Protein AF-0000000070171935 (afdb_homodimer)

Secondary structure (DSSP, 8-state):
------HHHHHHHHHT---SSHHHHHHHHHHHHHHHH-TTTS-HHHHHHHHHHHHHHHHS-HHHHHHHHHHT--SHHHHHHHHHHHHHHHHHHH-SSTTSSTTTS-SSSSSTTHHHHHHHHHHHHHHHH-----------/------HHHHHHHHHT---SSHHHHHHHHHHHHHHHH-TTTS-HHHHHHHHHHHHHHHHS-HHHHHHHHHHT--SHHHHHHHHHHHHHHHHHHH-SSTTSSTTTSTTSSSHHHHHHHHHHHHHHHHHHH-----------

InterPro domains:
  IPR003309 SCAN domain [PF02023] (12-92)
  IPR003309 SCAN domain [PS50804] (12-86)
  IPR003309 SCAN domain [SM00431] (7-112)
  IPR038269 SCAN domain superfamily [G3DSA:1.10.4020.10] (2-94)
  IPR050916 SCAN domain and C2H2-type zinc finger [PTHR45935] (11-106)

Sequence (280 aa):
MEAALSPEIHRRRFRCQEAEGPRELCSRLHRLCRQRLRPERSSKGEMLDLVVLEQLLALLPAEMASWVRECGAESCSQAVALAEGFLLSQAQREEPGKGQELFTEEISAELRGRRDRSSSIQELFFRKTQVWPPCQMMFLMEAALSPEIHRRRFRCQEAEGPRELCSRLHRLCRQRLRPERSSKGEMLDLVVLEQLLALLPAEMASWVRECGAESCSQAVALAEGFLLSQAQREEPGKGQELFTEEISAELRGRRDRSSSIQELFFRKTQVWPPCQMMFL

Foldseek 3Di:
DPPLPQPVRLLCCLVPPDDPDDVVNVVVNVVSLCSQQVPVPDDPVLSVFSVVQSVVLLQFQVVLSVQLSVVPDSGPVSSVVSSLVVLVVVVVVVPPPPPPPVVPDDPPPCVVVCVVVSCVSSVVVRVVRSPRPPVPPVDD/DPPLPQPVRLLCCLVPPDDPDDVVNVVVNVVSLCSQQVPVPDDPVLSVFSVVQSVVLLQFQPVLSVQLSVVPDRGPVSSVVSSLVVLVVVVVVVPPPPPPPVPPDPPDVCVVVCVVVSCVSSVVVRVVRSPRPPVPPVDD

pLDDT: mean 74.73, std 22.97, range [21.44, 98.25]

Structure (mmCIF, N/CA/C/O backbone):
data_AF-0000000070171935-model_v1
#
loop_
_entity.id
_entity.type
_entity.pdbx_description
1 polymer 'Zinc finger protein'
#
loop_
_atom_site.group_PDB
_atom_site.id
_atom_site.type_symbol
_atom_site.label_atom_id
_atom_site.label_alt_id
_atom_site.label_comp_id
_atom_site.label_asym_id
_atom_site.label_entity_id
_atom_site.label_seq_id
_atom_site.pdbx_PDB_ins_code
_atom_site.Cartn_x
_atom_site.Cartn_y
_atom_site.Cartn_z
_atom_site.occupancy
_atom_site.B_iso_or_equiv
_atom_site.auth_seq_id
_atom_site.auth_comp_id
_atom_site.auth_asym_id
_atom_site.auth_atom_id
_atom_site.pdbx_PDB_model_num
ATOM 1 N N . MET A 1 1 ? 4.719 -11.188 21.391 1 32.91 1 MET A N 1
ATOM 2 C CA . MET A 1 1 ? 5.02 -11.453 19.984 1 32.91 1 MET A CA 1
ATOM 3 C C . MET A 1 1 ? 3.916 -10.93 19.078 1 32.91 1 MET A C 1
ATOM 5 O O . MET A 1 1 ? 2.797 -11.445 19.078 1 32.91 1 MET A O 1
ATOM 9 N N . GLU A 1 2 ? 3.682 -9.695 19.016 1 44.19 2 GLU A N 1
ATOM 10 C CA . GLU A 1 2 ? 2.537 -9.125 18.312 1 44.19 2 GLU A CA 1
ATOM 11 C C . GLU A 1 2 ? 2.373 -9.742 16.938 1 44.19 2 GLU A C 1
ATOM 13 O O . GLU A 1 2 ? 3.34 -9.836 16.172 1 44.19 2 GLU A O 1
ATOM 18 N N . ALA A 1 3 ? 1.716 -10.82 16.891 1 51.94 3 ALA A N 1
ATOM 19 C CA . ALA A 1 3 ? 1.417 -11.633 15.719 1 51.94 3 ALA A CA 1
ATOM 20 C C . ALA A 1 3 ? 1.452 -10.781 14.445 1 51.94 3 ALA A C 1
ATOM 22 O O . ALA A 1 3 ? 0.834 -9.719 14.391 1 51.94 3 ALA A O 1
ATOM 23 N N . ALA A 1 4 ? 2.611 -10.773 13.812 1 63.16 4 ALA A N 1
ATOM 24 C CA . ALA A 1 4 ? 2.883 -10.047 12.57 1 63.16 4 ALA A CA 1
ATOM 25 C C . ALA A 1 4 ? 1.657 -10.039 11.664 1 63.16 4 ALA A C 1
ATOM 27 O O . ALA A 1 4 ? 0.999 -11.07 11.492 1 63.16 4 ALA A O 1
ATOM 28 N N . LEU A 1 5 ? 0.967 -8.977 11.57 1 72.62 5 LEU A N 1
ATOM 29 C CA . LEU A 1 5 ? -0.161 -8.867 10.656 1 72.62 5 LEU A CA 1
ATOM 30 C C . LEU A 1 5 ? 0.117 -9.617 9.359 1 72.62 5 LEU A C 1
ATOM 32 O O . LEU A 1 5 ? 1.237 -9.586 8.844 1 72.62 5 LEU A O 1
ATOM 36 N N . SER A 1 6 ? -0.848 -10.484 9.062 1 82.19 6 SER A N 1
ATOM 37 C CA . SER A 1 6 ? -0.725 -11.094 7.742 1 82.19 6 SER A CA 1
ATOM 38 C C . SER A 1 6 ? -0.481 -10.047 6.664 1 82.19 6 SER A C 1
ATOM 40 O O . SER A 1 6 ? -0.895 -8.891 6.805 1 82.19 6 SER A O 1
ATOM 42 N N . PRO A 1 7 ? 0.253 -10.422 5.711 1 83.81 7 PRO A N 1
ATOM 43 C CA . PRO A 1 7 ? 0.533 -9.492 4.617 1 83.81 7 PRO A CA 1
ATOM 44 C C . PRO A 1 7 ? -0.732 -8.852 4.047 1 83.81 7 PRO A C 1
ATOM 46 O O . PRO A 1 7 ? -0.726 -7.672 3.686 1 83.81 7 PRO A O 1
ATOM 49 N N . GLU A 1 8 ? -1.8 -9.633 4.016 1 82.69 8 GLU A N 1
ATOM 50 C CA . GLU A 1 8 ? -3.053 -9.117 3.475 1 82.69 8 GLU A CA 1
ATOM 51 C C . GLU A 1 8 ? -3.65 -8.047 4.383 1 82.69 8 GLU A C 1
ATOM 53 O O . GLU A 1 8 ? -4.207 -7.055 3.906 1 82.69 8 GLU A O 1
ATOM 58 N N . ILE A 1 9 ? -3.607 -8.297 5.617 1 82.69 9 ILE A N 1
ATOM 59 C CA . ILE A 1 9 ? -4.129 -7.316 6.562 1 82.69 9 ILE A CA 1
ATOM 60 C C . ILE A 1 9 ? -3.293 -6.039 6.492 1 82.69 9 ILE A C 1
ATOM 62 O O . ILE A 1 9 ? -3.836 -4.934 6.508 1 82.69 9 ILE A O 1
ATOM 66 N N . HIS A 1 10 ? -1.997 -6.246 6.398 1 87.12 10 HIS A N 1
ATOM 67 C CA . HIS A 1 10 ? -1.104 -5.102 6.238 1 87.12 10 HIS A CA 1
ATOM 68 C C . HIS A 1 10 ? -1.47 -4.289 5 1 87.12 10 HIS A C 1
ATOM 70 O O . HIS A 1 10 ? -1.575 -3.061 5.07 1 87.12 10 HIS A O 1
ATOM 76 N N . ARG A 1 11 ? -1.673 -4.961 3.902 1 86.12 11 ARG A N 1
ATOM 77 C CA . A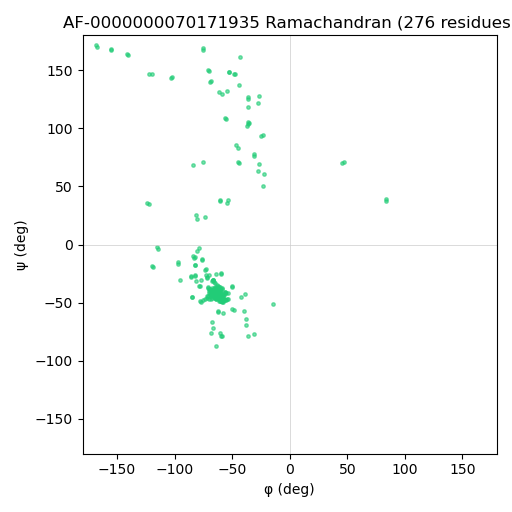RG A 1 11 ? -2.01 -4.316 2.637 1 86.12 11 ARG A CA 1
ATOM 78 C C . ARG A 1 11 ? -3.301 -3.516 2.756 1 86.12 11 ARG A C 1
ATOM 80 O O . ARG A 1 11 ? -3.367 -2.367 2.314 1 86.12 11 ARG A O 1
ATOM 87 N N . ARG A 1 12 ? -4.258 -4.121 3.365 1 82.81 12 ARG A N 1
ATOM 88 C CA . ARG A 1 12 ? -5.551 -3.453 3.512 1 82.81 12 ARG A CA 1
ATOM 89 C C . ARG A 1 12 ? -5.418 -2.188 4.355 1 82.81 12 ARG A C 1
ATOM 91 O O . ARG A 1 12 ? -5.988 -1.148 4.016 1 82.81 12 ARG A O 1
ATOM 98 N N . ARG A 1 13 ? -4.719 -2.332 5.371 1 85.44 13 ARG A N 1
ATOM 99 C CA . ARG A 1 13 ? -4.516 -1.182 6.25 1 85.44 13 ARG A CA 1
ATOM 100 C C . ARG A 1 13 ? -3.746 -0.076 5.535 1 85.44 13 ARG A C 1
ATOM 102 O O . ARG A 1 13 ? -4.031 1.108 5.723 1 85.44 13 ARG A O 1
ATOM 109 N N . PHE A 1 14 ? -2.805 -0.405 4.73 1 90.75 14 PHE A N 1
ATOM 110 C CA . PHE A 1 14 ? -1.99 0.562 4.008 1 90.75 14 PHE A CA 1
ATOM 111 C C . PHE A 1 14 ? -2.805 1.246 2.916 1 90.75 14 PHE A C 1
ATOM 113 O O . PHE A 1 14 ? -2.664 2.451 2.691 1 90.75 14 PHE A O 1
ATOM 120 N N . ARG A 1 15 ? -3.637 0.474 2.342 1 87.88 15 ARG A N 1
ATOM 121 C CA . ARG A 1 15 ? -4.391 0.984 1.2 1 87.88 15 ARG A CA 1
ATOM 122 C C . ARG A 1 15 ? -5.605 1.782 1.66 1 87.88 15 ARG A C 1
ATOM 124 O O . ARG A 1 15 ? -6.027 2.725 0.986 1 87.88 15 ARG A O 1
ATOM 131 N N . CYS A 1 16 ? -6.102 1.466 2.854 1 85.06 16 CYS A N 1
ATOM 132 C CA . CYS A 1 16 ? -7.344 2.084 3.301 1 85.06 16 CYS A CA 1
ATOM 133 C C . CYS A 1 16 ? -7.148 2.789 4.641 1 85.06 16 CYS A C 1
ATOM 135 O O . CYS A 1 16 ? -8.039 2.764 5.492 1 85.06 16 CYS A O 1
ATOM 137 N N . GLN A 1 17 ? -6.105 3.328 4.832 1 82.31 17 GLN A N 1
ATOM 138 C CA . GLN A 1 17 ? -5.773 3.986 6.094 1 82.31 17 GLN A CA 1
ATOM 139 C C . GLN A 1 17 ? -6.605 5.25 6.289 1 82.31 17 GLN A C 1
ATOM 141 O O . GLN A 1 17 ? -6.875 5.977 5.332 1 82.31 17 GLN A O 1
ATOM 146 N N . GLU A 1 18 ? -7 5.406 7.453 1 81.06 18 GLU A N 1
ATOM 147 C CA . GLU A 1 18 ? -7.738 6.609 7.82 1 81.06 18 GLU A CA 1
ATOM 148 C C . GLU A 1 18 ? -7.012 7.398 8.906 1 81.06 18 GLU A C 1
ATOM 150 O O . GLU A 1 18 ? -6.293 6.82 9.719 1 81.06 18 GLU A O 1
ATOM 155 N N . ALA A 1 19 ? -7.164 8.734 8.836 1 84.44 19 ALA A N 1
ATOM 156 C CA . ALA A 1 19 ? -6.535 9.594 9.836 1 84.44 19 ALA A CA 1
ATOM 157 C C . ALA A 1 19 ? -7.27 10.922 9.961 1 84.44 19 ALA A C 1
ATOM 159 O O . ALA A 1 19 ? -8.117 11.25 9.125 1 84.44 19 ALA A O 1
ATOM 160 N N . GLU A 1 20 ? -6.945 11.648 10.977 1 81.56 20 GLU A N 1
ATOM 161 C CA . GLU A 1 20 ? -7.59 12.93 11.258 1 81.56 20 GLU A CA 1
ATOM 162 C C . GLU A 1 20 ? -6.961 14.055 10.445 1 81.56 20 GLU A C 1
ATOM 164 O O . GLU A 1 20 ? -7.539 15.133 10.32 1 81.56 20 GLU A O 1
ATOM 169 N N . GLY A 1 21 ? -5.809 13.82 9.797 1 87 21 GLY A N 1
ATOM 170 C CA . GLY A 1 21 ? -5.105 14.812 9 1 87 21 GLY A CA 1
ATOM 171 C C . GLY A 1 21 ? -4.004 14.219 8.141 1 87 21 GLY A C 1
ATOM 172 O O . GLY A 1 21 ? -3.635 13.055 8.32 1 87 21 GLY A O 1
ATOM 173 N N . PRO A 1 22 ? -3.523 15.062 7.297 1 92.12 22 PRO A N 1
ATOM 174 C CA . PRO A 1 22 ? -2.504 14.57 6.367 1 92.12 22 PRO A CA 1
ATOM 175 C C . PRO A 1 22 ? -1.223 14.133 7.07 1 92.12 22 PRO A C 1
ATOM 177 O O . PRO A 1 22 ? -0.599 13.148 6.664 1 92.12 22 PRO A O 1
ATOM 180 N N . ARG A 1 23 ? -0.794 14.836 8.094 1 94.44 23 ARG A N 1
ATOM 181 C CA . ARG A 1 23 ? 0.44 14.508 8.797 1 94.44 23 ARG A CA 1
ATOM 182 C C . ARG A 1 23 ? 0.317 13.172 9.531 1 94.44 23 ARG A C 1
ATOM 184 O O . ARG A 1 23 ? 1.228 12.344 9.477 1 94.44 23 ARG A O 1
ATOM 191 N N . GLU A 1 24 ? -0.814 13.008 10.188 1 93 24 GLU A N 1
ATOM 192 C CA . GLU A 1 24 ? -1.054 11.734 10.867 1 93 24 GLU A CA 1
ATOM 193 C C . GLU A 1 24 ? -1.169 10.594 9.859 1 93 24 GLU A C 1
ATOM 195 O O . GLU A 1 24 ? -0.637 9.5 10.094 1 93 24 GLU A O 1
ATOM 200 N N . LEU A 1 25 ? -1.925 10.844 8.82 1 92.5 25 LEU A N 1
ATOM 201 C CA . LEU A 1 25 ? -2.061 9.852 7.762 1 92.5 25 LEU A CA 1
ATOM 202 C C . LEU A 1 25 ? -0.692 9.43 7.234 1 92.5 25 LEU A C 1
ATOM 204 O O . LEU A 1 25 ? -0.397 8.234 7.148 1 92.5 25 LEU A O 1
ATOM 208 N N . CYS A 1 26 ? 0.143 10.367 6.961 1 96.31 26 CYS A N 1
ATOM 209 C CA . CYS A 1 26 ? 1.477 10.109 6.434 1 96.31 26 CYS A CA 1
ATOM 210 C C . CYS A 1 26 ? 2.305 9.289 7.418 1 96.31 26 CYS A C 1
ATOM 212 O O . CYS A 1 26 ? 3.002 8.352 7.02 1 96.31 26 CYS A O 1
ATOM 214 N N . SER A 1 27 ? 2.301 9.633 8.641 1 96.75 27 SER A N 1
ATOM 215 C CA . SER A 1 27 ? 3.055 8.938 9.672 1 96.75 27 SER A CA 1
ATOM 216 C C . SER A 1 27 ? 2.625 7.473 9.773 1 96.75 27 SER A C 1
ATOM 218 O O . SER A 1 27 ? 3.467 6.582 9.906 1 96.75 27 SER A O 1
ATOM 220 N N . ARG A 1 28 ? 1.291 7.254 9.742 1 94.56 28 ARG A N 1
ATOM 221 C CA . ARG A 1 28 ? 0.77 5.895 9.812 1 94.56 28 ARG A CA 1
ATOM 222 C C . ARG A 1 28 ? 1.186 5.082 8.594 1 94.56 28 ARG A C 1
ATOM 224 O O . ARG A 1 28 ? 1.561 3.914 8.711 1 94.56 28 ARG A O 1
ATOM 231 N N . LEU A 1 29 ? 1.107 5.703 7.453 1 95.75 29 LEU A N 1
ATOM 232 C CA . LEU A 1 29 ? 1.515 5.031 6.223 1 95.75 29 LEU A CA 1
ATOM 233 C C . LEU A 1 29 ? 3 4.688 6.258 1 95.75 29 LEU A C 1
ATOM 235 O O . LEU A 1 29 ? 3.404 3.611 5.809 1 95.75 29 LEU A O 1
ATOM 239 N N . HIS A 1 30 ? 3.771 5.633 6.785 1 97.38 30 HIS A N 1
ATOM 240 C CA . HIS A 1 30 ? 5.207 5.406 6.895 1 97.38 30 HIS A CA 1
ATOM 241 C C . HIS A 1 30 ? 5.508 4.203 7.785 1 97.38 30 HIS A C 1
ATOM 243 O O . HIS A 1 30 ? 6.332 3.357 7.434 1 97.38 30 HIS A O 1
ATOM 249 N N . ARG A 1 31 ? 4.848 4.172 8.859 1 96.38 31 ARG A N 1
ATOM 250 C CA . ARG A 1 31 ? 5.043 3.062 9.789 1 96.38 31 ARG A CA 1
ATOM 251 C C . ARG A 1 31 ? 4.668 1.734 9.133 1 96.38 31 ARG A C 1
ATOM 253 O O . ARG A 1 31 ? 5.422 0.762 9.219 1 96.38 31 ARG A O 1
ATOM 260 N N . LEU A 1 32 ? 3.525 1.67 8.516 1 94.12 32 LEU A N 1
ATOM 261 C CA . LEU A 1 32 ? 3.064 0.454 7.855 1 94.12 32 LEU A CA 1
ATOM 262 C C . LEU A 1 32 ? 4.012 0.055 6.73 1 94.12 32 LEU A C 1
ATOM 264 O O . LEU A 1 32 ? 4.355 -1.12 6.59 1 94.12 32 LEU A O 1
ATOM 268 N N . CYS A 1 33 ? 4.387 1.069 5.895 1 96.38 33 CYS A N 1
ATOM 269 C CA . CYS A 1 33 ? 5.281 0.8 4.777 1 96.38 33 CYS A CA 1
ATOM 270 C C . CYS A 1 33 ? 6.617 0.253 5.266 1 96.38 33 CYS A C 1
ATOM 272 O O . CYS A 1 33 ? 7.172 -0.667 4.664 1 96.38 33 CYS A O 1
ATOM 274 N N . ARG A 1 34 ? 7.172 0.802 6.293 1 96.81 34 ARG A N 1
ATOM 275 C CA . ARG A 1 34 ? 8.438 0.342 6.863 1 96.81 34 ARG A CA 1
ATOM 276 C C . ARG A 1 34 ? 8.32 -1.099 7.352 1 96.81 34 ARG A C 1
ATOM 278 O O . ARG A 1 34 ? 9.25 -1.89 7.188 1 96.81 34 ARG A O 1
ATOM 285 N N . GLN A 1 35 ? 7.18 -1.45 7.949 1 94.38 35 GLN A N 1
ATOM 286 C CA . GLN A 1 35 ? 6.965 -2.799 8.461 1 94.38 35 GLN A CA 1
ATOM 287 C C . GLN A 1 35 ? 6.895 -3.814 7.324 1 94.38 35 GLN A C 1
ATOM 289 O O . GLN A 1 35 ? 7.285 -4.969 7.492 1 94.38 35 GLN A O 1
ATOM 294 N N . ARG A 1 36 ? 6.422 -3.34 6.234 1 93.62 36 ARG A N 1
ATOM 295 C CA . ARG A 1 36 ? 6.242 -4.25 5.109 1 93.62 36 ARG A CA 1
ATOM 296 C C . ARG A 1 36 ? 7.527 -4.391 4.305 1 93.62 36 ARG A C 1
ATOM 298 O O . ARG A 1 36 ? 7.938 -5.504 3.965 1 93.62 36 ARG A O 1
ATOM 305 N N . LEU A 1 37 ? 8.203 -3.279 4.004 1 95.56 37 LEU A N 1
ATOM 306 C CA . LEU A 1 37 ? 9.383 -3.273 3.145 1 95.56 37 LEU A CA 1
ATOM 307 C C . LEU A 1 37 ? 10.641 -3.578 3.949 1 95.56 37 LEU A C 1
ATOM 309 O O . LEU A 1 37 ? 11.641 -4.031 3.395 1 95.56 37 LEU A O 1
ATOM 313 N N . ARG A 1 38 ? 10.648 -3.256 5.176 1 95.88 38 ARG A N 1
ATOM 314 C CA . ARG A 1 38 ? 11.758 -3.529 6.086 1 95.88 38 ARG A CA 1
ATOM 315 C C . ARG A 1 38 ? 13.094 -3.137 5.457 1 95.88 38 ARG A C 1
ATOM 317 O O . ARG A 1 38 ? 13.969 -3.982 5.273 1 95.88 38 ARG A O 1
ATOM 324 N N . PRO A 1 39 ? 13.32 -1.878 5.324 1 96.94 39 PRO A N 1
ATOM 325 C CA . PRO A 1 39 ? 14.547 -1.414 4.676 1 96.94 39 PRO A CA 1
ATOM 326 C C . PRO A 1 39 ? 15.812 -1.878 5.398 1 96.94 39 PRO A C 1
ATOM 328 O O . PRO A 1 39 ? 16.875 -2.014 4.773 1 96.94 39 PRO A O 1
ATOM 331 N N . GLU A 1 40 ? 15.789 -2.158 6.602 1 96.62 40 GLU A N 1
ATOM 332 C CA . GLU A 1 40 ? 16.953 -2.58 7.383 1 96.62 40 GLU A CA 1
ATOM 333 C C . GLU A 1 40 ? 17.359 -4.012 7.047 1 96.62 40 GLU A C 1
ATOM 335 O O . GLU A 1 40 ? 18.5 -4.406 7.254 1 96.62 40 GLU A O 1
ATOM 340 N N . ARG A 1 41 ? 16.453 -4.809 6.508 1 96.81 41 ARG A N 1
ATOM 341 C CA . ARG A 1 41 ? 16.719 -6.227 6.262 1 96.81 41 ARG A CA 1
ATOM 342 C C . ARG A 1 41 ? 16.625 -6.551 4.773 1 96.81 41 ARG A C 1
ATOM 344 O O . ARG A 1 41 ? 17.156 -7.566 4.324 1 96.81 41 ARG A O 1
ATOM 351 N N . SER A 1 42 ? 15.977 -5.715 4.02 1 97 42 SER A N 1
ATOM 352 C CA . SER A 1 42 ? 15.719 -5.98 2.609 1 97 42 SER A CA 1
ATOM 353 C C . SER A 1 42 ? 16.672 -5.188 1.717 1 97 42 SER A C 1
ATOM 355 O O . SER A 1 42 ? 17.047 -4.062 2.049 1 97 42 SER A O 1
ATOM 357 N N . SER A 1 43 ? 17.094 -5.766 0.61 1 97.44 43 SER A N 1
ATOM 358 C CA . SER A 1 43 ? 17.797 -5.02 -0.421 1 97.44 43 SER A CA 1
ATOM 359 C C . SER A 1 43 ? 16.859 -4.141 -1.227 1 97.44 43 SER A C 1
ATOM 361 O O . SER A 1 43 ? 15.633 -4.266 -1.108 1 97.44 43 SER A O 1
ATOM 363 N N . LYS A 1 44 ? 17.391 -3.285 -1.968 1 98.19 44 LYS A N 1
ATOM 364 C CA . LYS A 1 44 ? 16.578 -2.434 -2.832 1 98.19 44 LYS A CA 1
ATOM 365 C C . LYS A 1 44 ? 15.75 -3.268 -3.807 1 98.19 44 LYS A C 1
ATOM 367 O O . LYS A 1 44 ? 14.594 -2.936 -4.098 1 98.19 44 LYS A O 1
ATOM 372 N N . GLY A 1 45 ? 16.406 -4.371 -4.289 1 97.88 45 GLY A N 1
ATOM 373 C CA . GLY A 1 45 ? 15.703 -5.277 -5.18 1 97.88 45 GLY A CA 1
A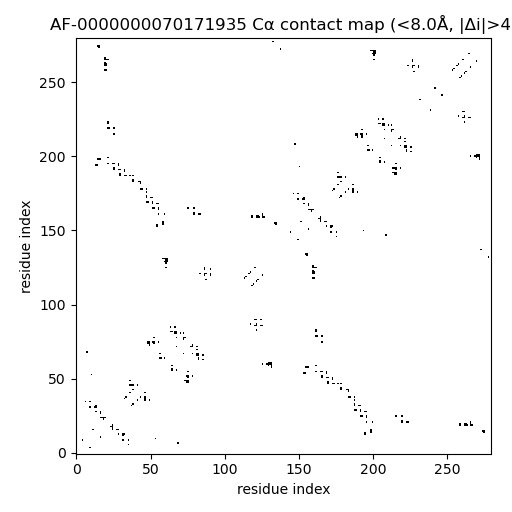TOM 374 C C . GLY A 1 45 ? 14.531 -5.98 -4.516 1 97.88 45 GLY A C 1
ATOM 375 O O . GLY A 1 45 ? 13.484 -6.184 -5.141 1 97.88 45 GLY A O 1
ATOM 376 N N . GLU A 1 46 ? 14.742 -6.32 -3.326 1 97.44 46 GLU A N 1
ATOM 377 C CA . GLU A 1 46 ? 13.695 -6.996 -2.566 1 97.44 46 GLU A CA 1
ATOM 378 C C . GLU A 1 46 ? 12.539 -6.055 -2.27 1 97.44 46 GLU A C 1
ATOM 380 O O . GLU A 1 46 ? 11.375 -6.469 -2.277 1 97.44 46 GLU A O 1
ATOM 385 N N . MET A 1 47 ? 12.82 -4.832 -1.985 1 98.06 47 MET A N 1
ATOM 386 C CA . MET A 1 47 ? 11.773 -3.838 -1.768 1 98.06 47 MET A CA 1
ATOM 387 C C . MET A 1 47 ? 10.938 -3.639 -3.027 1 98.06 47 MET A C 1
ATOM 389 O O . MET A 1 47 ? 9.711 -3.598 -2.965 1 98.06 47 MET A O 1
ATOM 393 N N . LEU A 1 48 ? 11.695 -3.525 -4.141 1 98.19 48 LEU A N 1
ATOM 394 C CA . LEU A 1 48 ? 11.031 -3.377 -5.426 1 98.19 48 LEU A CA 1
ATOM 395 C C . LEU A 1 48 ? 10.125 -4.574 -5.711 1 98.19 48 LEU A C 1
ATOM 397 O O . LEU A 1 48 ? 8.977 -4.406 -6.129 1 98.19 48 LEU A O 1
ATOM 401 N N . ASP A 1 49 ? 10.602 -5.727 -5.426 1 98.25 49 ASP A N 1
ATOM 402 C CA . ASP A 1 49 ? 9.844 -6.957 -5.656 1 98.25 49 ASP A CA 1
ATOM 403 C C . ASP A 1 49 ? 8.562 -6.98 -4.824 1 98.25 49 ASP A C 1
ATOM 405 O O . ASP A 1 49 ? 7.516 -7.418 -5.301 1 98.25 49 ASP A O 1
ATOM 409 N N . LEU A 1 50 ? 8.656 -6.5 -3.586 1 96.44 50 LEU A N 1
ATOM 410 C CA . LEU A 1 50 ? 7.504 -6.496 -2.691 1 96.44 50 LEU A CA 1
ATOM 411 C C . LEU A 1 50 ? 6.43 -5.535 -3.193 1 96.44 50 LEU A C 1
ATOM 413 O O . LEU A 1 50 ? 5.238 -5.84 -3.125 1 96.44 50 LEU A O 1
ATOM 417 N N . VAL A 1 51 ? 6.812 -4.371 -3.707 1 96.88 51 VAL A N 1
ATOM 418 C CA . VAL A 1 51 ? 5.867 -3.402 -4.25 1 96.88 51 VAL A CA 1
ATOM 419 C C . VAL A 1 51 ? 5.172 -3.986 -5.477 1 96.88 51 VAL A C 1
ATOM 421 O O . VAL A 1 51 ? 3.951 -3.873 -5.617 1 96.88 51 VAL A O 1
ATOM 424 N N . VAL A 1 52 ? 5.906 -4.609 -6.332 1 97 52 VAL A N 1
ATOM 425 C CA . VAL A 1 52 ? 5.371 -5.215 -7.547 1 97 52 VAL A CA 1
ATOM 426 C C . VAL A 1 52 ? 4.434 -6.363 -7.184 1 97 52 VAL A C 1
ATOM 428 O O . VAL A 1 52 ? 3.361 -6.508 -7.777 1 97 52 VAL A O 1
ATOM 431 N N . LEU A 1 53 ? 4.863 -7.141 -6.195 1 96.31 53 LEU A N 1
ATOM 432 C CA . LEU A 1 53 ? 4.055 -8.273 -5.754 1 96.31 53 LEU A CA 1
ATOM 433 C C . LEU A 1 53 ? 2.682 -7.812 -5.281 1 96.31 53 LEU A C 1
ATOM 435 O O . LEU A 1 53 ? 1.661 -8.383 -5.668 1 96.31 53 LEU A O 1
ATOM 439 N N . GLU A 1 54 ? 2.623 -6.805 -4.438 1 92.81 54 GLU A N 1
ATOM 440 C CA . GLU A 1 54 ? 1.359 -6.285 -3.926 1 92.81 54 GLU A CA 1
ATOM 441 C C . GLU A 1 54 ? 0.47 -5.781 -5.059 1 92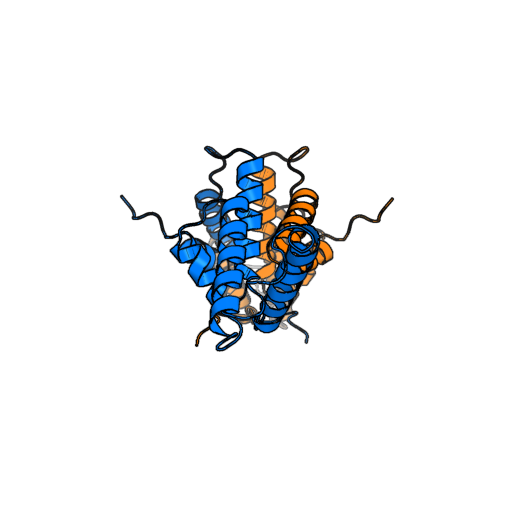.81 54 GLU A C 1
ATOM 443 O O . GLU A 1 54 ? -0.74 -6.016 -5.055 1 92.81 54 GLU A O 1
ATOM 448 N N . GLN A 1 55 ? 1.097 -5.098 -5.992 1 91.06 55 GLN A N 1
ATOM 449 C CA . GLN A 1 55 ? 0.323 -4.559 -7.105 1 91.06 55 GLN A CA 1
ATOM 450 C C . GLN A 1 55 ? -0.161 -5.676 -8.023 1 91.06 55 GLN A C 1
ATOM 452 O O . GLN A 1 55 ? -1.27 -5.609 -8.562 1 91.06 55 GLN A O 1
ATOM 457 N N . LEU A 1 56 ? 0.628 -6.664 -8.258 1 93.81 56 LEU A N 1
ATOM 458 C CA . LEU A 1 56 ? 0.251 -7.824 -9.062 1 93.81 56 LEU A CA 1
ATOM 459 C C . LEU A 1 56 ? -0.968 -8.523 -8.469 1 93.81 56 LEU A C 1
ATOM 461 O O . LEU A 1 56 ? -1.933 -8.805 -9.18 1 93.81 56 LEU A O 1
ATOM 465 N N . LEU A 1 57 ? -0.912 -8.719 -7.207 1 90.44 57 LEU A N 1
ATOM 466 C CA . LEU A 1 57 ? -1.994 -9.406 -6.512 1 90.44 57 LEU A CA 1
ATOM 467 C C . LEU A 1 57 ? -3.279 -8.594 -6.562 1 90.44 57 LEU A C 1
ATOM 469 O O . LEU A 1 57 ? -4.375 -9.156 -6.621 1 90.44 57 LEU A O 1
ATOM 473 N N . ALA A 1 58 ? -3.102 -7.309 -6.547 1 86 58 ALA A N 1
ATOM 474 C CA . ALA A 1 58 ? -4.258 -6.418 -6.605 1 86 58 ALA A CA 1
ATOM 475 C C . ALA A 1 58 ? -4.91 -6.453 -7.988 1 86 58 ALA A C 1
ATOM 477 O O . ALA A 1 58 ? -6.105 -6.191 -8.125 1 86 58 ALA A O 1
ATOM 478 N N . LEU A 1 59 ? -4.203 -6.758 -9.016 1 86.5 59 LEU A N 1
ATOM 479 C CA . LEU A 1 59 ? -4.695 -6.699 -10.383 1 86.5 59 LEU A CA 1
ATOM 480 C C . LEU A 1 59 ? -5.16 -8.07 -10.852 1 86.5 59 LEU A C 1
ATOM 482 O O . LEU A 1 59 ? -5.875 -8.18 -11.852 1 86.5 59 LEU A O 1
ATOM 486 N N . LEU A 1 60 ? -4.793 -9.062 -10.164 1 88.31 60 LEU A N 1
ATOM 487 C CA . LEU A 1 60 ? -5.23 -10.414 -10.5 1 88.31 60 LEU A CA 1
ATOM 488 C C . LEU A 1 60 ? -6.711 -10.594 -10.188 1 88.31 60 LEU A C 1
ATOM 490 O O . LEU A 1 60 ? -7.238 -9.977 -9.266 1 88.31 60 LEU A O 1
ATOM 494 N N . PRO A 1 61 ? -7.344 -11.477 -10.984 1 83.75 61 PRO A N 1
ATOM 495 C CA . PRO A 1 61 ? -8.711 -11.844 -10.617 1 83.75 61 PRO A CA 1
ATOM 496 C C . PRO A 1 61 ? -8.82 -12.32 -9.172 1 83.75 61 PRO A C 1
ATOM 498 O O . PRO A 1 61 ? -7.934 -13.016 -8.672 1 83.75 61 PRO A O 1
ATOM 501 N N . ALA A 1 62 ? -9.852 -12.117 -8.539 1 82.06 62 ALA A N 1
ATOM 502 C CA . ALA A 1 62 ? -10.031 -12.266 -7.098 1 82.06 62 ALA A CA 1
ATOM 503 C C . ALA A 1 62 ? -9.734 -13.695 -6.656 1 82.06 62 ALA A C 1
ATOM 505 O O . ALA A 1 62 ? -9.031 -13.914 -5.672 1 82.06 62 ALA A O 1
ATOM 506 N N . GLU A 1 63 ? -10.336 -14.586 -7.387 1 84.06 63 GLU A N 1
ATOM 507 C CA . GLU A 1 63 ? -10.156 -15.984 -7.004 1 84.06 63 GLU A CA 1
ATOM 508 C C . GLU A 1 63 ? -8.688 -16.406 -7.125 1 84.06 63 GLU A C 1
ATOM 510 O O . GLU A 1 63 ? -8.18 -17.141 -6.285 1 84.06 63 GLU A O 1
ATOM 515 N N . MET A 1 64 ? -8.07 -15.977 -8.188 1 90.06 64 MET A N 1
ATOM 516 C CA . MET A 1 64 ? -6.66 -16.281 -8.414 1 90.06 64 MET A CA 1
ATOM 517 C C . MET A 1 64 ? -5.785 -15.625 -7.352 1 90.06 64 MET A C 1
ATOM 519 O O . MET A 1 64 ? -4.887 -16.266 -6.805 1 90.06 64 MET A O 1
ATOM 523 N N . ALA A 1 65 ? -6.062 -14.406 -7.039 1 89.31 65 ALA A N 1
ATOM 524 C CA . ALA A 1 65 ? -5.309 -13.664 -6.031 1 89.31 65 ALA A CA 1
ATOM 525 C C . ALA A 1 65 ? -5.441 -14.32 -4.656 1 89.31 65 ALA A C 1
ATOM 527 O O . ALA A 1 65 ? -4.461 -14.422 -3.916 1 89.31 65 ALA A O 1
ATOM 528 N N . SER A 1 66 ? -6.668 -14.656 -4.371 1 88.69 66 SER A N 1
ATOM 529 C CA . SER A 1 66 ? -6.906 -15.336 -3.104 1 88.69 66 SER A CA 1
ATOM 530 C C . SER A 1 66 ? -6.09 -16.625 -3.008 1 88.69 66 SER A C 1
ATOM 532 O O . SER A 1 66 ? -5.508 -16.922 -1.963 1 88.69 66 SER A O 1
ATOM 534 N N . TRP A 1 67 ? -6.039 -17.391 -4.051 1 92.38 67 TRP A N 1
ATOM 535 C CA . TRP A 1 67 ? -5.262 -18.625 -4.113 1 92.38 67 TRP A CA 1
ATOM 536 C C . TRP A 1 67 ? -3.779 -18.344 -3.9 1 92.38 67 TRP A C 1
ATOM 538 O O . TRP A 1 67 ? -3.117 -19.031 -3.117 1 92.38 67 TRP A O 1
ATOM 548 N N . VAL A 1 68 ? -3.256 -17.391 -4.586 1 94.25 68 VAL A N 1
ATOM 549 C CA . VAL A 1 68 ? -1.839 -17.062 -4.488 1 94.25 68 VAL A CA 1
ATOM 550 C C . VAL A 1 68 ? -1.503 -16.641 -3.061 1 94.25 68 VAL A C 1
ATOM 552 O O . VAL A 1 68 ? -0.464 -17.031 -2.52 1 94.25 68 VAL A O 1
ATOM 555 N N . ARG A 1 69 ? -2.383 -15.875 -2.402 1 92.31 69 ARG A N 1
ATOM 556 C CA . ARG A 1 69 ? -2.182 -15.453 -1.021 1 92.31 69 ARG A CA 1
ATOM 557 C C . ARG A 1 69 ? -2.207 -16.641 -0.074 1 92.31 69 ARG A C 1
ATOM 559 O O . ARG A 1 69 ? -1.384 -16.734 0.838 1 92.31 69 ARG A O 1
ATOM 566 N N . GLU A 1 70 ? -3.158 -17.484 -0.315 1 92.81 70 GLU A N 1
ATOM 567 C CA . GLU A 1 70 ? -3.312 -18.656 0.531 1 92.81 70 GLU A CA 1
ATOM 568 C C . GLU A 1 70 ? -2.094 -19.562 0.433 1 92.81 70 GLU A C 1
ATOM 570 O O . GLU A 1 70 ? -1.715 -20.219 1.412 1 92.81 70 GLU A O 1
ATOM 575 N N . CYS A 1 71 ? -1.505 -19.672 -0.724 1 94.75 71 CYS A N 1
ATOM 576 C CA . CYS A 1 71 ? -0.323 -20.5 -0.942 1 94.75 71 CYS A CA 1
ATOM 577 C C . CYS A 1 71 ? 0.924 -19.828 -0.381 1 94.75 71 CYS A C 1
ATOM 579 O O . CYS A 1 71 ? 1.983 -20.438 -0.291 1 94.75 71 CYS A O 1
ATOM 581 N N . GLY A 1 72 ? 0.873 -18.562 -0.03 1 92.5 72 GLY A N 1
ATOM 582 C CA . GLY A 1 72 ? 1.938 -17.891 0.692 1 92.5 72 GLY A CA 1
ATOM 583 C C . GLY A 1 72 ? 3.049 -17.391 -0.211 1 92.5 72 GLY A C 1
ATOM 584 O O . GLY A 1 72 ? 4.227 -17.484 0.137 1 92.5 72 GLY A O 1
ATOM 585 N N . ALA A 1 73 ? 2.738 -16.906 -1.386 1 94.56 73 ALA A N 1
ATOM 586 C CA . ALA A 1 73 ? 3.758 -16.344 -2.273 1 94.56 73 ALA A CA 1
ATOM 587 C C . ALA A 1 73 ? 4.484 -15.18 -1.617 1 94.56 73 ALA A C 1
ATOM 589 O O . ALA A 1 73 ? 3.848 -14.25 -1.108 1 94.56 73 ALA A O 1
ATOM 590 N N . GLU A 1 74 ? 5.82 -15.242 -1.649 1 93.12 74 GLU A N 1
ATOM 591 C CA . GLU A 1 74 ? 6.613 -14.195 -1.017 1 93.12 74 GLU A CA 1
ATOM 592 C C . GLU A 1 74 ? 7.406 -13.398 -2.051 1 93.12 74 GLU A C 1
ATOM 594 O O . GLU A 1 74 ? 8.07 -12.422 -1.714 1 93.12 74 GLU A O 1
ATOM 599 N N . SER A 1 75 ? 7.359 -13.75 -3.279 1 96.44 75 SER A N 1
ATOM 600 C CA . SER A 1 75 ? 8.062 -13.086 -4.371 1 96.44 75 SER A CA 1
ATOM 601 C C . SER A 1 75 ? 7.195 -13.023 -5.625 1 96.44 75 SER A C 1
ATOM 603 O O . SER A 1 75 ? 6.23 -13.781 -5.758 1 96.44 75 SER A O 1
ATOM 605 N N . CYS A 1 76 ? 7.559 -12.211 -6.477 1 97.75 76 CYS A N 1
ATOM 606 C CA . CYS A 1 76 ? 6.848 -12.094 -7.746 1 97.75 76 CYS A CA 1
ATOM 607 C C . CYS A 1 76 ? 6.938 -13.391 -8.547 1 97.75 76 CYS A C 1
ATOM 609 O O . CYS A 1 76 ? 5.953 -13.82 -9.141 1 97.75 76 CYS A O 1
ATOM 611 N N . SER A 1 77 ? 8.117 -13.969 -8.531 1 97.88 77 SER A N 1
ATOM 612 C CA . SER A 1 77 ? 8.32 -15.203 -9.281 1 97.88 77 SER A CA 1
ATOM 613 C C . SER A 1 77 ? 7.398 -16.312 -8.781 1 97.88 77 SER A C 1
ATOM 615 O O . SER A 1 77 ? 6.801 -17.031 -9.578 1 97.88 77 SER A O 1
ATOM 617 N N . GLN A 1 78 ? 7.238 -16.422 -7.512 1 97.88 78 GLN A N 1
ATOM 618 C CA . GLN A 1 78 ? 6.359 -17.422 -6.91 1 97.88 78 GLN A CA 1
ATOM 619 C C . GLN A 1 78 ? 4.895 -17.125 -7.23 1 97.88 78 GLN A C 1
ATOM 621 O O . GLN A 1 78 ? 4.129 -18.031 -7.555 1 97.88 78 GLN A O 1
ATOM 626 N N . ALA A 1 79 ? 4.543 -15.867 -7.141 1 97.62 79 ALA A N 1
ATOM 627 C CA . ALA A 1 79 ? 3.164 -15.469 -7.406 1 97.62 79 ALA A CA 1
ATOM 628 C C . ALA A 1 79 ? 2.77 -15.773 -8.844 1 97.62 79 ALA A C 1
ATOM 630 O O . ALA A 1 79 ? 1.665 -16.266 -9.102 1 97.62 79 ALA A O 1
ATOM 631 N N . VAL A 1 80 ? 3.65 -15.531 -9.75 1 96.81 80 VAL A N 1
ATOM 632 C CA . VAL A 1 80 ? 3.398 -15.789 -11.164 1 96.81 80 VAL A CA 1
ATOM 633 C C . VAL A 1 80 ? 3.23 -17.281 -11.398 1 96.81 80 VAL A C 1
ATOM 635 O O . VAL A 1 80 ? 2.307 -17.719 -12.094 1 96.81 80 VAL A O 1
ATOM 638 N N . ALA A 1 81 ? 4.105 -18.016 -10.812 1 97.12 81 ALA A N 1
ATOM 639 C CA . ALA A 1 81 ? 4.039 -19.469 -10.977 1 97.12 81 ALA A CA 1
ATOM 640 C C . ALA A 1 81 ? 2.721 -20.016 -10.445 1 97.12 81 ALA A C 1
ATOM 642 O O . ALA A 1 81 ? 2.096 -20.875 -11.086 1 97.12 81 ALA A O 1
ATOM 643 N N . LEU A 1 82 ? 2.332 -19.516 -9.305 1 96.56 82 LEU A N 1
ATOM 644 C CA . LEU A 1 82 ? 1.085 -19.969 -8.688 1 96.56 82 LEU A CA 1
ATOM 645 C C . LEU A 1 82 ? -0.116 -19.531 -9.523 1 96.56 82 LEU A C 1
ATOM 647 O O . LEU A 1 82 ? -1.065 -20.297 -9.695 1 96.56 82 LEU A O 1
ATOM 651 N N . ALA A 1 83 ? -0.104 -18.359 -10.016 1 94 83 ALA A N 1
ATOM 652 C CA . ALA A 1 83 ? -1.185 -17.844 -10.852 1 94 83 ALA A CA 1
ATOM 653 C C . ALA A 1 83 ? -1.315 -18.641 -12.141 1 94 83 ALA A C 1
ATOM 655 O O . ALA A 1 83 ? -2.426 -18.984 -12.555 1 94 83 ALA A O 1
ATOM 656 N N . GLU A 1 84 ? -0.225 -18.875 -12.742 1 91.44 84 GLU A N 1
ATOM 657 C CA . GLU A 1 84 ? -0.235 -19.672 -13.961 1 91.44 84 GLU A CA 1
ATOM 658 C C . GLU A 1 84 ? -0.714 -21.094 -13.695 1 91.44 84 GLU A C 1
ATOM 660 O O . GLU A 1 84 ? -1.422 -21.688 -14.516 1 91.44 84 GLU A O 1
ATOM 665 N N . GLY A 1 85 ? -0.293 -21.625 -12.594 1 91 85 GLY A N 1
ATOM 666 C CA . GLY A 1 85 ? -0.822 -22.922 -12.188 1 91 85 GLY A CA 1
ATOM 667 C C . GLY A 1 85 ? -2.328 -22.922 -12 1 91 85 GLY A C 1
ATOM 668 O O . GLY A 1 85 ? -3.008 -23.875 -12.375 1 91 85 GLY A O 1
ATOM 669 N N . PHE A 1 86 ? -2.768 -21.953 -11.406 1 90.31 86 PHE A N 1
ATOM 670 C CA . PHE A 1 86 ? -4.203 -21.766 -11.211 1 90.31 86 PHE A CA 1
ATOM 671 C C . PHE A 1 86 ? -4.938 -21.797 -12.539 1 90.31 86 PHE A C 1
ATOM 673 O O . PHE A 1 86 ? -5.977 -22.438 -12.672 1 90.31 86 PHE A O 1
ATOM 680 N N . LEU A 1 87 ? -4.465 -21.078 -13.5 1 85.06 87 LEU A N 1
ATOM 681 C CA . LEU A 1 87 ? -5.074 -20.984 -14.82 1 85.06 87 LEU A CA 1
ATOM 682 C C . LEU A 1 87 ? -5.09 -22.359 -15.5 1 85.06 87 LEU A C 1
ATOM 684 O O . LEU A 1 87 ? -6.07 -22.719 -16.156 1 85.06 87 LEU A O 1
ATOM 688 N N . LEU A 1 88 ? -4.051 -23.062 -15.336 1 84.06 88 LEU A N 1
ATOM 689 C CA . LEU A 1 88 ? -3.975 -24.406 -15.906 1 84.06 88 LEU A CA 1
ATOM 690 C C . LEU A 1 88 ? -5.016 -25.328 -15.273 1 84.06 88 LEU A C 1
ATOM 692 O O . LEU A 1 88 ? -5.637 -26.141 -15.969 1 84.06 88 LEU A O 1
ATOM 696 N N . SER A 1 89 ? -5.188 -25.172 -14 1 84.12 89 SER A N 1
ATOM 697 C CA . SER A 1 89 ? -6.168 -25.984 -13.297 1 84.12 89 SER A CA 1
ATOM 698 C C . SER A 1 89 ? -7.59 -25.656 -13.734 1 84.12 89 SER A C 1
ATOM 700 O O . SER A 1 89 ? -8.438 -26.531 -13.836 1 84.12 89 SER A O 1
ATOM 702 N N . GLN A 1 90 ? -7.898 -24.453 -13.945 1 78.19 90 GLN A N 1
ATOM 703 C CA . GLN A 1 90 ? -9.219 -24.016 -14.391 1 78.19 90 GLN A CA 1
ATOM 704 C C . GLN A 1 90 ? -9.516 -24.516 -15.805 1 78.19 90 GLN A C 1
ATOM 706 O O . GLN A 1 90 ? -10.648 -24.875 -16.109 1 78.19 90 GLN A O 1
ATOM 711 N N . ALA A 1 91 ? -8.547 -24.438 -16.594 1 74.06 91 ALA A N 1
ATOM 712 C CA . ALA A 1 91 ? -8.695 -24.922 -17.953 1 74.06 91 ALA A CA 1
ATOM 713 C C . ALA A 1 91 ? -9.023 -26.406 -17.984 1 74.06 91 ALA A C 1
ATOM 715 O O . ALA A 1 91 ? -9.812 -26.859 -18.828 1 74.06 91 ALA A O 1
ATOM 716 N N . GLN A 1 92 ? -8.43 -27.047 -17.125 1 75.81 92 GLN A N 1
ATOM 717 C CA . GLN A 1 92 ? -8.656 -28.484 -17.062 1 75.81 92 GLN A CA 1
ATOM 718 C C . GLN A 1 92 ? -10.055 -28.797 -16.531 1 75.81 92 GLN A C 1
ATOM 720 O O . GLN A 1 92 ? -10.664 -29.797 -16.922 1 75.81 92 GLN A O 1
ATOM 725 N N . ARG A 1 93 ? -10.57 -27.938 -15.742 1 74.5 93 ARG A N 1
ATOM 726 C CA . ARG A 1 93 ? -11.898 -28.141 -15.18 1 74.5 93 ARG A CA 1
ATOM 727 C C . ARG A 1 93 ? -12.984 -27.812 -16.203 1 74.5 93 ARG A C 1
ATOM 729 O O . ARG A 1 93 ? -14.062 -28.391 -16.188 1 74.5 93 ARG A O 1
ATOM 736 N N . GLU A 1 94 ? -12.969 -26.734 -16.875 1 63.66 94 GLU A N 1
ATOM 737 C CA . GLU A 1 94 ? -13.969 -26.328 -17.859 1 63.66 94 GLU A CA 1
ATOM 738 C C . GLU A 1 94 ? -13.969 -27.266 -19.062 1 63.66 94 GLU A C 1
ATOM 740 O O . GLU A 1 94 ? -14.922 -27.266 -19.859 1 63.66 94 GLU A O 1
ATOM 745 N N . GLU A 1 95 ? -12.969 -27.891 -19.562 1 56.78 95 GLU A N 1
ATOM 746 C CA . GLU A 1 95 ? -13 -28.875 -20.641 1 56.78 95 GLU A CA 1
ATOM 747 C C . GLU A 1 95 ? -13.547 -30.219 -20.156 1 56.78 95 GLU A C 1
ATOM 749 O O . GLU A 1 95 ? -12.797 -31.047 -19.641 1 56.78 95 GLU A O 1
ATOM 754 N N . PRO A 1 96 ? -14.836 -30.328 -19.859 1 54.16 96 PRO A N 1
ATOM 755 C CA . PRO A 1 96 ? -15.289 -31.672 -19.469 1 54.16 96 PRO A CA 1
ATOM 756 C C . PRO A 1 96 ? -14.586 -32.781 -20.25 1 54.16 96 PRO A C 1
ATOM 758 O O . PRO A 1 96 ? -14.188 -33.781 -19.672 1 54.16 96 PRO A O 1
ATOM 761 N N . GLY A 1 97 ? -15.062 -33.062 -21.656 1 45.91 97 GLY A N 1
ATOM 762 C CA . GLY A 1 97 ? -14.844 -34.156 -22.594 1 45.91 97 GLY A CA 1
ATOM 763 C C . GLY A 1 97 ? -13.422 -34.219 -23.109 1 45.91 97 GLY A C 1
ATOM 764 O O . GLY A 1 97 ? -13.031 -35.188 -23.75 1 45.91 97 GLY A O 1
ATOM 765 N N . LYS A 1 98 ? -12.633 -33.156 -23.547 1 46.69 98 LYS A N 1
ATOM 766 C CA . LYS A 1 98 ? -11.344 -33.281 -24.203 1 46.69 98 LYS A CA 1
ATOM 767 C C . LYS A 1 98 ? -10.25 -33.688 -23.219 1 46.69 98 LYS A C 1
ATOM 769 O O . LYS A 1 98 ? -9.375 -32.875 -22.906 1 46.69 98 LYS A O 1
ATOM 774 N N . GLY A 1 99 ? -10.281 -34.25 -22.188 1 39.84 99 GLY A N 1
ATOM 775 C CA . GLY A 1 99 ? -9.258 -35.125 -21.688 1 39.84 99 GLY A CA 1
ATOM 776 C C . GLY A 1 99 ? -8.617 -36 -22.75 1 39.84 99 GLY A C 1
ATOM 777 O O . GLY A 1 99 ? -7.41 -36.219 -22.734 1 39.84 99 GLY A O 1
ATOM 778 N N . GLN A 1 100 ? -9.367 -37.125 -23.594 1 36.75 100 GLN A N 1
ATOM 779 C CA . GLN A 1 100 ? -9.07 -38.25 -24.469 1 36.75 100 GLN A CA 1
ATOM 780 C C . GLN A 1 100 ? -8.43 -37.812 -25.781 1 36.75 100 GLN A C 1
ATOM 782 O O . GLN A 1 100 ? -7.562 -38.469 -26.328 1 36.75 100 GLN A O 1
ATOM 787 N N . GLU A 1 101 ? -9.078 -37.156 -26.797 1 37.84 101 GLU A N 1
ATOM 788 C CA . GLU A 1 101 ? -8.531 -37.031 -28.141 1 37.84 101 GLU A CA 1
ATOM 789 C C . GLU A 1 101 ? -7.359 -36.062 -28.188 1 37.84 101 GLU A C 1
ATOM 791 O O . GLU A 1 101 ? -6.445 -36.219 -28.984 1 37.84 101 GLU A O 1
ATOM 796 N N . LEU A 1 102 ? -7.379 -34.969 -27.656 1 39.75 102 LEU A N 1
ATOM 797 C CA . LEU A 1 102 ? -6.273 -34.062 -27.953 1 39.75 102 LEU A CA 1
ATOM 798 C C . LEU A 1 102 ? -5.035 -34.438 -27.141 1 39.75 102 LEU A C 1
ATOM 800 O O . LEU A 1 102 ? -3.998 -33.781 -27.25 1 39.75 102 LEU A O 1
ATOM 804 N N . PHE A 1 103 ? -5.02 -35.5 -26.188 1 36.28 103 PHE A N 1
ATOM 805 C CA . PHE A 1 103 ? -3.822 -36.125 -25.656 1 36.28 103 PHE A CA 1
ATOM 806 C C . PHE A 1 103 ? -3.057 -36.875 -26.734 1 36.28 103 PHE A C 1
ATOM 808 O O . PHE A 1 103 ? -1.878 -37.188 -26.578 1 36.28 103 PHE A O 1
ATOM 815 N N . THR A 1 104 ? -3.635 -37.625 -27.672 1 35.47 104 THR A N 1
ATOM 816 C CA . THR A 1 104 ? -2.934 -38.531 -28.578 1 35.47 104 THR A CA 1
ATOM 817 C C . THR A 1 104 ? -2.084 -37.719 -29.562 1 35.47 104 THR A C 1
ATOM 819 O O . THR A 1 104 ? -1.04 -38.188 -30.016 1 35.47 104 THR A O 1
ATOM 822 N N . GLU A 1 105 ? -2.682 -37.125 -30.531 1 40.22 105 GLU A N 1
ATOM 823 C CA . GLU A 1 105 ? -1.78 -36.625 -31.562 1 40.22 105 GLU A CA 1
ATOM 824 C C . GLU A 1 105 ? -0.716 -35.719 -30.969 1 40.22 105 GLU A C 1
ATOM 826 O O . GLU A 1 105 ? -0.955 -35.031 -29.969 1 40.22 105 GLU A O 1
ATOM 831 N N . GLU A 1 106 ? 0.707 -35.812 -31.25 1 37.94 106 GLU A N 1
ATOM 832 C CA . GLU A 1 106 ? 2.072 -35.656 -30.766 1 37.94 106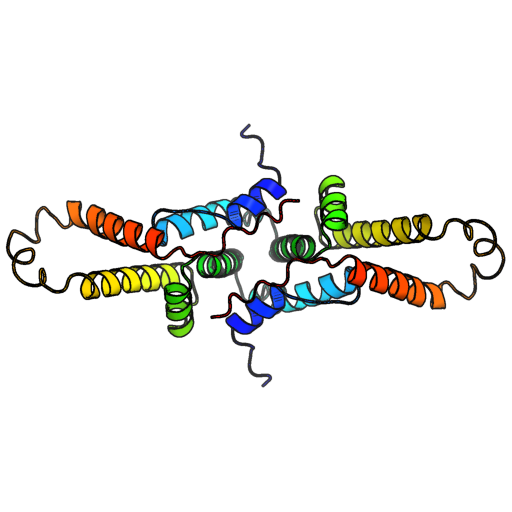 GLU A CA 1
ATOM 833 C C . GLU A 1 106 ? 2.186 -34.469 -29.828 1 37.94 106 GLU A C 1
ATOM 835 O O . GLU A 1 106 ? 1.671 -33.375 -30.125 1 37.94 106 GLU A O 1
ATOM 840 N N . ILE A 1 107 ? 2.561 -34.5 -28.484 1 37.81 107 ILE A N 1
ATOM 841 C CA . ILE A 1 107 ? 3.381 -33.906 -27.422 1 37.81 107 ILE A CA 1
ATOM 842 C C . ILE A 1 107 ? 4.441 -33 -28.031 1 37.81 107 ILE A C 1
ATOM 844 O O . ILE A 1 107 ? 5 -32.156 -27.344 1 37.81 107 ILE A O 1
ATOM 848 N N . SER A 1 108 ? 5.254 -33.438 -29.031 1 36.34 108 SER A N 1
ATOM 849 C CA . SER A 1 108 ? 6.5 -33.062 -29.703 1 36.34 108 SER A CA 1
ATOM 850 C C . SER A 1 108 ? 6.387 -31.688 -30.328 1 36.34 108 SER A C 1
ATOM 852 O O . SER A 1 108 ? 7.336 -30.906 -30.281 1 36.34 108 SER A O 1
ATOM 854 N N . ALA A 1 109 ? 5.754 -31.5 -31.5 1 36.19 109 ALA A N 1
ATOM 855 C CA . ALA A 1 109 ? 5.664 -30.297 -32.344 1 36.19 109 ALA A CA 1
ATOM 856 C C . ALA A 1 109 ? 4.879 -29.203 -31.641 1 36.19 109 ALA A C 1
ATOM 858 O O . ALA A 1 109 ? 4.988 -28.031 -32 1 36.19 109 ALA A O 1
ATOM 859 N N . GLU A 1 110 ? 3.834 -29.234 -30.719 1 36.84 110 GLU A N 1
ATOM 860 C CA . GLU A 1 110 ? 2.709 -28.594 -30.047 1 36.84 110 GLU A CA 1
ATOM 861 C C . GLU A 1 110 ? 3.139 -27.984 -28.719 1 36.84 110 GLU A C 1
ATOM 863 O O . GLU A 1 110 ? 2.322 -27.391 -28.016 1 36.84 110 GLU A O 1
ATOM 868 N N . LEU A 1 111 ? 3.982 -28.266 -27.891 1 40.12 111 LEU A N 1
ATOM 869 C CA . LEU A 1 111 ? 4.801 -27.688 -26.828 1 40.12 111 LEU A CA 1
ATOM 870 C C . LEU A 1 111 ? 5.32 -26.312 -27.219 1 40.12 111 LEU A C 1
ATOM 872 O O . LEU A 1 111 ? 5.422 -25.422 -26.359 1 40.12 111 LEU A O 1
ATOM 876 N N . ARG A 1 112 ? 5.977 -26.281 -28.25 1 38.75 112 ARG A N 1
ATOM 877 C CA . ARG A 1 112 ? 6.387 -25.031 -28.891 1 38.75 112 ARG A CA 1
ATOM 878 C C . ARG A 1 112 ? 5.18 -24.188 -29.25 1 38.75 112 ARG A C 1
ATOM 880 O O . ARG A 1 112 ? 5.234 -22.953 -29.172 1 38.75 112 ARG A O 1
ATOM 887 N N . GLY A 1 113 ? 3.947 -24.625 -29.734 1 38.41 113 GLY A N 1
ATOM 888 C CA . GLY A 1 113 ? 2.611 -24.156 -30.047 1 38.41 113 GLY A CA 1
ATOM 889 C C . GLY A 1 113 ? 1.71 -24.062 -28.828 1 38.41 113 GLY A C 1
ATOM 890 O O . GLY A 1 113 ? 0.551 -23.641 -28.938 1 38.41 113 GLY A O 1
ATOM 891 N N . ARG A 1 114 ? 1.579 -24.703 -27.688 1 42.28 114 ARG A N 1
ATOM 892 C CA . ARG A 1 114 ? 1.008 -24.797 -26.359 1 42.28 114 ARG A CA 1
ATOM 893 C C . ARG A 1 114 ? 1.378 -23.578 -25.516 1 42.28 114 ARG A C 1
ATOM 895 O O . ARG A 1 114 ? 0.606 -23.156 -24.641 1 42.28 114 ARG A O 1
ATOM 902 N N . ARG A 1 115 ? 2.551 -23.438 -25.391 1 44.72 115 ARG A N 1
ATOM 903 C CA . ARG A 1 115 ? 2.891 -22.156 -24.781 1 44.72 115 ARG A CA 1
ATOM 904 C C . ARG A 1 115 ? 1.978 -21.047 -25.297 1 44.72 115 ARG A C 1
ATOM 906 O O . ARG A 1 115 ? 1.551 -20.188 -24.547 1 44.72 115 ARG A O 1
ATOM 913 N N . ASP A 1 116 ? 1.861 -21.234 -26.641 1 49.56 116 ASP A N 1
ATOM 914 C CA . ASP A 1 116 ? 0.995 -20.234 -27.266 1 49.56 116 ASP A CA 1
ATOM 915 C C . ASP A 1 116 ? -0.456 -20.406 -26.812 1 49.56 116 ASP A C 1
ATOM 917 O O . ASP A 1 116 ? -1.19 -19.438 -26.656 1 49.56 116 ASP A O 1
ATOM 921 N N . ARG A 1 117 ? -0.872 -21.734 -26.734 1 50.28 117 ARG A N 1
ATOM 922 C CA . ARG A 1 117 ? -2.271 -21.953 -26.375 1 50.28 117 ARG A CA 1
ATOM 923 C C . ARG A 1 117 ? -2.502 -21.703 -24.891 1 50.28 117 ARG A C 1
ATOM 925 O O . ARG A 1 117 ? -3.549 -21.172 -24.5 1 50.28 117 ARG A O 1
ATOM 932 N N . SER A 1 118 ? -1.576 -22.328 -24.109 1 51.38 118 SER A N 1
ATOM 933 C CA . SER A 1 118 ? -1.663 -22.062 -22.672 1 51.38 118 SER A CA 1
ATOM 934 C C . SER A 1 118 ? -1.647 -20.562 -22.406 1 51.38 118 SER A C 1
ATOM 936 O O . SER A 1 118 ? -2.391 -20.078 -21.547 1 51.38 118 SER A O 1
ATOM 938 N N . SER A 1 119 ? -0.756 -19.984 -23.188 1 57.53 119 SER A N 1
ATOM 939 C CA . SER A 1 119 ? -0.77 -18.531 -23.094 1 57.53 119 SER A CA 1
ATOM 940 C C . SER A 1 119 ? -2.125 -17.969 -23.5 1 57.53 119 SER A C 1
ATOM 942 O O . SER A 1 119 ? -2.637 -17.047 -22.844 1 57.53 119 SER A O 1
ATOM 944 N N . SER A 1 120 ? -2.672 -18.719 -24.609 1 59.81 120 SER A N 1
ATOM 945 C CA . SER A 1 120 ? -3.967 -18.234 -25.094 1 59.81 120 SER A CA 1
ATOM 946 C C . SER A 1 120 ? -5.066 -18.531 -24.062 1 59.81 120 SER A C 1
ATOM 948 O O . SER A 1 120 ? -5.934 -17.688 -23.828 1 59.81 120 SER A O 1
ATOM 950 N N . ILE A 1 121 ? -5 -19.766 -23.609 1 58.38 121 ILE A N 1
ATOM 951 C CA . ILE A 1 121 ? -6.035 -20.125 -22.656 1 58.38 121 ILE A CA 1
ATOM 952 C C . ILE A 1 121 ? -5.883 -19.266 -21.391 1 58.38 121 ILE A C 1
ATOM 954 O O . ILE A 1 121 ? -6.867 -18.75 -20.859 1 58.38 121 ILE A O 1
ATOM 958 N N . GLN A 1 122 ? -4.699 -19.25 -21.016 1 59.25 122 GLN A N 1
ATOM 959 C CA . GLN A 1 122 ? -4.453 -18.438 -19.828 1 59.25 122 GLN A CA 1
ATOM 960 C C . GLN A 1 122 ? -4.879 -16.984 -20.047 1 59.25 122 GLN A C 1
ATOM 962 O O . GLN A 1 122 ? -5.465 -16.359 -19.156 1 59.25 122 GLN A O 1
ATOM 967 N N . GLU A 1 123 ? -4.488 -16.625 -21.141 1 64 123 GLU A N 1
ATOM 968 C CA . GLU A 1 123 ? -4.883 -15.258 -21.484 1 64 123 GLU A CA 1
ATOM 969 C C . GLU A 1 123 ? -6.402 -15.102 -21.453 1 64 123 GLU A C 1
ATOM 971 O O . GLU A 1 123 ? -6.922 -14.109 -20.938 1 64 123 GLU A O 1
ATOM 976 N N . LEU A 1 124 ? -7.016 -16.047 -22.141 1 60 124 LEU A N 1
ATOM 977 C CA . LEU A 1 124 ? -8.477 -16.031 -22.172 1 60 124 LEU A CA 1
ATOM 978 C C . LEU A 1 124 ? -9.047 -16.062 -20.766 1 60 124 LEU A C 1
ATOM 980 O O . LEU A 1 124 ? -9.984 -15.32 -20.453 1 60 124 LEU A O 1
ATOM 984 N N . PHE A 1 125 ? -8.414 -16.828 -20.094 1 61.25 125 PHE A N 1
ATOM 985 C CA . PHE A 1 125 ? -8.969 -16.984 -18.75 1 61.25 125 PHE A CA 1
ATOM 986 C C . PHE A 1 125 ? -8.578 -15.82 -17.859 1 61.25 125 PHE A C 1
ATOM 988 O O . PHE A 1 125 ? -9.359 -15.391 -17 1 61.25 125 PHE A O 1
ATOM 995 N N . PHE A 1 126 ? -7.41 -15.43 -18.141 1 69 126 PHE A N 1
ATOM 996 C CA . PHE A 1 126 ? -7.012 -14.242 -17.391 1 69 126 PHE A CA 1
ATOM 997 C C . PHE A 1 126 ? -7.945 -13.07 -17.688 1 69 126 PHE A C 1
ATOM 999 O O . PHE A 1 126 ? -8.344 -12.344 -16.766 1 69 126 PHE A O 1
ATOM 1006 N N . ARG A 1 127 ? -8.305 -12.945 -18.891 1 62.34 127 ARG A N 1
ATOM 1007 C CA . ARG A 1 127 ? -9.219 -11.875 -19.297 1 62.34 127 ARG A CA 1
ATOM 1008 C C . ARG A 1 127 ? -10.633 -12.141 -18.797 1 62.34 127 ARG A C 1
ATOM 1010 O O . ARG A 1 127 ? -11.328 -11.211 -18.391 1 62.34 127 ARG A O 1
ATOM 1017 N N . LYS A 1 128 ? -10.992 -13.289 -18.953 1 57.31 128 LYS A N 1
ATOM 1018 C CA . LYS A 1 128 ? -12.344 -13.641 -18.531 1 57.31 128 LYS A CA 1
ATOM 1019 C C . LYS A 1 128 ? -12.523 -13.43 -17.031 1 57.31 128 LYS A C 1
ATOM 1021 O O . LYS A 1 128 ? -13.602 -13.07 -16.562 1 57.31 128 LYS A O 1
ATOM 1026 N N . THR A 1 129 ? -11.664 -13.758 -16.359 1 52.34 129 THR A N 1
ATOM 1027 C CA . THR A 1 129 ? -11.773 -13.711 -14.898 1 52.34 129 THR A CA 1
ATOM 1028 C C . THR A 1 129 ? -11.492 -12.305 -14.383 1 52.34 129 THR A C 1
ATOM 1030 O O . THR A 1 129 ? -11.664 -12.023 -13.195 1 52.34 129 THR A O 1
ATOM 1033 N N . GLN A 1 130 ? -10.883 -11.555 -15.234 1 53.09 130 GLN A N 1
ATOM 1034 C CA . GLN A 1 130 ? -10.547 -10.203 -14.797 1 53.09 130 GLN A CA 1
ATOM 1035 C C . GLN A 1 130 ? -11.805 -9.422 -14.438 1 53.09 130 GLN A C 1
ATOM 1037 O O . GLN A 1 130 ? -12.422 -8.789 -15.297 1 53.09 130 GLN A O 1
ATOM 1042 N N . VAL A 1 131 ? -12.781 -10.062 -13.812 1 46.19 131 VAL A N 1
ATOM 1043 C CA . VAL A 1 131 ? -13.773 -9.156 -13.242 1 46.19 131 VAL A CA 1
ATOM 1044 C C . VAL A 1 131 ? -13.086 -8.141 -12.336 1 46.19 131 VAL A C 1
ATOM 1046 O O . VAL A 1 131 ? -12.742 -8.453 -11.195 1 46.19 131 VAL A O 1
ATOM 1049 N N . TRP A 1 132 ? -11.93 -7.75 -12.734 1 46.91 132 TRP A N 1
ATOM 1050 C CA . TRP A 1 132 ? -11.125 -6.859 -11.906 1 46.91 132 TRP A CA 1
ATOM 1051 C C . TRP A 1 132 ? -11.891 -5.586 -11.562 1 46.91 132 TRP A C 1
ATOM 1053 O O . TRP A 1 132 ? -12.57 -5.012 -12.414 1 46.91 132 TRP A O 1
ATOM 1063 N N . PRO A 1 133 ? -12.32 -5.305 -10.477 1 43.84 133 PRO A N 1
ATOM 1064 C CA . PRO A 1 133 ? -12.797 -3.928 -10.32 1 43.84 133 PRO A CA 1
ATOM 1065 C C . PRO A 1 133 ? -11.945 -2.92 -11.086 1 43.84 133 PRO A C 1
ATOM 1067 O O . PRO A 1 133 ? -10.719 -3.039 -11.117 1 43.84 133 PRO A O 1
ATOM 1070 N N . PRO A 1 134 ? -12.414 -2.402 -12.32 1 42.84 134 PRO A N 1
ATOM 1071 C CA . PRO A 1 134 ? -11.75 -1.373 -13.125 1 42.84 134 PRO A CA 1
ATOM 1072 C C . PRO A 1 134 ? -10.875 -0.443 -12.289 1 42.84 134 PRO A C 1
ATOM 1074 O O . PRO A 1 134 ? -11.094 -0.302 -11.078 1 42.84 134 PRO A O 1
ATOM 1077 N N . CYS A 1 135 ? -9.562 -0.312 -12.742 1 48.84 135 CYS A N 1
ATOM 1078 C CA . CYS A 1 135 ? -8.797 0.811 -12.203 1 48.84 135 CYS A CA 1
ATOM 1079 C C . CYS A 1 135 ? -9.727 1.951 -11.797 1 48.84 135 CYS A C 1
ATOM 1081 O O . CYS A 1 135 ? -10.547 2.404 -12.594 1 48.84 135 CYS A O 1
ATOM 1083 N N . GLN A 1 136 ? -10.523 1.998 -10.875 1 41.44 136 GLN A N 1
ATOM 1084 C CA . GLN A 1 136 ? -11.398 3.072 -10.422 1 41.44 136 GLN A CA 1
ATOM 1085 C C . GLN A 1 136 ? -10.875 4.434 -10.867 1 41.44 136 GLN A C 1
ATOM 1087 O O . GLN A 1 136 ? -9.961 4.988 -10.242 1 41.44 136 GLN A O 1
ATOM 1092 N N . MET A 1 137 ? -10.539 4.738 -12.031 1 37.06 137 MET A N 1
ATOM 1093 C CA . MET A 1 137 ? -10.664 6.133 -12.453 1 37.06 137 MET A CA 1
ATOM 1094 C C . MET A 1 137 ? -11.82 6.816 -11.734 1 37.06 137 MET A C 1
ATOM 1096 O O . MET A 1 137 ? -12.969 6.391 -11.852 1 37.06 137 MET A O 1
ATOM 1100 N N . MET A 1 138 ? -11.805 7.23 -10.5 1 32.12 138 MET A N 1
ATOM 1101 C CA . MET A 1 138 ? -12.797 8.172 -9.992 1 32.12 138 MET A CA 1
ATOM 1102 C C . MET A 1 138 ? -13.031 9.305 -10.992 1 32.12 138 MET A C 1
ATOM 1104 O O . MET A 1 138 ? -12.125 10.094 -11.266 1 32.12 138 MET A O 1
ATOM 1108 N N . PHE A 1 139 ? -13.695 9.227 -12.289 1 23.98 139 PHE A N 1
ATOM 1109 C CA . PHE A 1 139 ? -14.422 10.336 -12.891 1 23.98 139 PHE A CA 1
ATOM 1110 C C . PHE A 1 139 ? -15.312 11.023 -11.859 1 23.98 139 PHE A C 1
ATOM 1112 O O . PHE A 1 139 ? -15.852 10.367 -10.969 1 23.98 139 PHE A O 1
ATOM 1119 N N . LEU A 1 140 ? -15.367 12.391 -11.844 1 21.44 140 LEU A N 1
ATOM 1120 C CA . LEU A 1 140 ? -16.578 13.164 -12.078 1 21.44 140 LEU A CA 1
ATOM 1121 C C . LEU A 1 140 ? -17.406 12.562 -13.219 1 21.44 140 LEU A C 1
ATOM 1123 O O . LEU A 1 140 ? -16.844 12.133 -14.227 1 21.44 140 LEU A O 1
ATOM 1127 N N . MET B 1 1 ? 14.117 11.898 -26.344 1 34.75 1 MET B N 1
ATOM 1128 C CA . MET B 1 1 ? 13.969 12.203 -24.922 1 34.75 1 MET B CA 1
ATOM 1129 C C . MET B 1 1 ? 12.594 11.758 -24.422 1 34.75 1 MET B C 1
ATOM 1131 O O . MET B 1 1 ? 11.578 12.336 -24.797 1 34.75 1 MET B O 1
ATOM 1135 N N . GLU B 1 2 ? 12.305 10.5 -24.453 1 44.5 2 GLU B N 1
ATOM 1136 C CA . GLU B 1 2 ? 10.961 10 -24.172 1 44.5 2 GLU B CA 1
ATOM 1137 C C . GLU B 1 2 ? 10.375 10.672 -22.938 1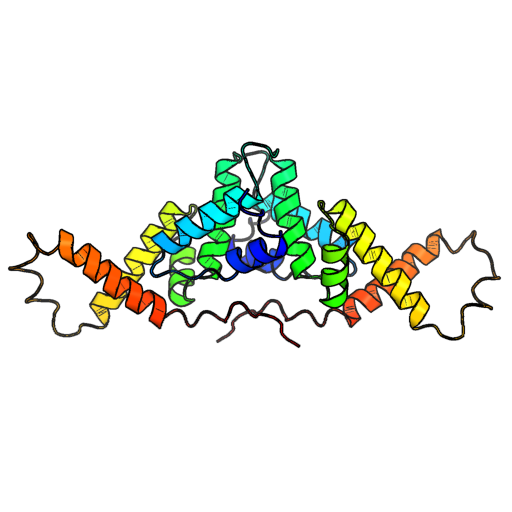 44.5 2 GLU B C 1
ATOM 1139 O O . GLU B 1 2 ? 11.023 10.719 -21.891 1 44.5 2 GLU B O 1
ATOM 1144 N N . ALA B 1 3 ? 9.836 11.805 -23.141 1 51.81 3 ALA B N 1
ATOM 1145 C CA . ALA B 1 3 ? 9.188 12.664 -22.141 1 51.81 3 ALA B CA 1
ATOM 1146 C C . ALA B 1 3 ? 8.711 11.852 -20.953 1 51.81 3 ALA B C 1
ATOM 1148 O O . ALA B 1 3 ? 8.047 10.828 -21.109 1 51.81 3 ALA B O 1
ATOM 1149 N N . ALA B 1 4 ? 9.609 11.812 -19.938 1 63.53 4 ALA B N 1
ATOM 1150 C CA . ALA B 1 4 ? 9.375 11.109 -18.688 1 63.53 4 ALA B CA 1
ATOM 1151 C C . ALA B 1 4 ? 7.91 11.211 -18.266 1 63.53 4 ALA B C 1
ATOM 1153 O O . ALA B 1 4 ? 7.305 12.281 -18.344 1 63.53 4 ALA B O 1
ATOM 1154 N N . LEU B 1 5 ? 7.148 10.195 -18.438 1 73.94 5 LEU B N 1
ATOM 1155 C CA . LEU B 1 5 ? 5.762 10.172 -17.984 1 73.94 5 LEU B CA 1
ATOM 1156 C C . LEU B 1 5 ? 5.609 10.914 -16.656 1 73.94 5 LEU B C 1
ATOM 1158 O O . LEU B 1 5 ? 6.469 10.805 -15.773 1 73.94 5 LEU B O 1
ATOM 1162 N N . SER B 1 6 ? 4.676 11.875 -16.703 1 82.69 6 SER B N 1
ATOM 1163 C CA . SER B 1 6 ? 4.367 12.492 -15.414 1 82.69 6 SER B CA 1
ATOM 1164 C C . SER B 1 6 ? 4.141 11.445 -14.328 1 82.69 6 SER B C 1
ATOM 1166 O O . SER B 1 6 ? 3.721 10.32 -14.625 1 82.69 6 SER B O 1
ATOM 1168 N N . PRO B 1 7 ? 4.496 11.742 -13.195 1 83.94 7 PRO B N 1
ATOM 1169 C CA . PRO B 1 7 ? 4.305 10.812 -12.086 1 83.94 7 PRO B CA 1
ATOM 1170 C C . PRO B 1 7 ? 2.875 10.273 -12 1 83.94 7 PRO B C 1
ATOM 1172 O O . PRO B 1 7 ? 2.67 9.102 -11.68 1 83.94 7 PRO B O 1
ATOM 1175 N N . GLU B 1 8 ? 1.945 11.141 -12.312 1 82.88 8 GLU B N 1
ATOM 1176 C CA . GLU B 1 8 ? 0.548 10.719 -12.25 1 82.88 8 GLU B CA 1
ATOM 1177 C C . GLU B 1 8 ? 0.232 9.688 -13.328 1 82.88 8 GLU B C 1
ATOM 1179 O O . GLU B 1 8 ? -0.525 8.75 -13.086 1 82.88 8 GLU B O 1
ATOM 1184 N N . ILE B 1 9 ? 0.712 9.945 -14.477 1 83 9 ILE B N 1
ATOM 1185 C CA . ILE B 1 9 ? 0.485 9 -15.562 1 83 9 ILE B CA 1
ATOM 1186 C C . ILE B 1 9 ? 1.144 7.66 -15.219 1 83 9 ILE B C 1
ATOM 1188 O O . ILE B 1 9 ? 0.556 6.598 -15.438 1 83 9 ILE B O 1
ATOM 1192 N N . HIS B 1 10 ? 2.354 7.766 -14.672 1 87.25 10 HIS B N 1
ATOM 1193 C CA . HIS B 1 10 ? 3.045 6.562 -14.227 1 87.25 10 HIS B CA 1
ATOM 1194 C C . HIS B 1 10 ? 2.213 5.793 -13.211 1 87.25 10 HIS B C 1
ATOM 1196 O O . HIS B 1 10 ? 2.055 4.574 -13.32 1 87.25 10 HIS B O 1
ATOM 1202 N N . ARG B 1 11 ? 1.699 6.465 -12.25 1 86.19 11 ARG B N 1
ATOM 1203 C CA . ARG B 1 11 ? 0.894 5.867 -11.195 1 86.19 11 ARG B CA 1
ATOM 1204 C C . ARG B 1 11 ? -0.331 5.16 -11.766 1 86.19 11 ARG B C 1
ATOM 1206 O O . ARG B 1 11 ? -0.631 4.027 -11.391 1 86.19 11 ARG B O 1
ATOM 1213 N N . ARG B 1 12 ? -0.991 5.859 -12.641 1 82.81 12 ARG B N 1
ATOM 1214 C CA . ARG B 1 12 ? -2.193 5.289 -13.234 1 82.81 12 ARG B CA 1
ATOM 1215 C C . ARG B 1 12 ? -1.869 4.008 -14 1 82.81 12 ARG B C 1
ATOM 1217 O O . ARG B 1 12 ? -2.594 3.016 -13.898 1 82.81 12 ARG B O 1
ATOM 1224 N N . ARG B 1 13 ? -0.814 4.074 -14.727 1 85.19 13 ARG B N 1
ATOM 1225 C CA . ARG B 1 13 ? -0.411 2.898 -15.5 1 85.19 13 ARG B CA 1
ATOM 1226 C C . ARG B 1 13 ? -0.028 1.747 -14.57 1 85.19 13 ARG B C 1
ATOM 1228 O O . ARG B 1 13 ? -0.325 0.587 -14.859 1 85.19 13 ARG B O 1
ATOM 1235 N N . PHE B 1 14 ? 0.592 2.025 -13.461 1 90.69 14 PHE B N 1
ATOM 1236 C CA . PHE B 1 14 ? 1.028 1.013 -12.508 1 90.69 14 PHE B CA 1
ATOM 1237 C C . PHE B 1 14 ? -0.165 0.404 -11.781 1 90.69 14 PHE B C 1
ATOM 1239 O O . PHE B 1 14 ? -0.202 -0.804 -11.539 1 90.69 14 PHE B O 1
ATOM 1246 N N . ARG B 1 15 ? -1.077 1.227 -11.523 1 87.81 15 ARG B N 1
ATOM 1247 C CA . ARG B 1 15 ? -2.219 0.794 -10.727 1 87.81 15 ARG B CA 1
ATOM 1248 C C . ARG B 1 15 ? -3.252 0.079 -11.586 1 87.81 15 ARG B C 1
ATOM 1250 O O . ARG B 1 15 ? -3.953 -0.816 -11.117 1 87.81 15 ARG B O 1
ATOM 1257 N N . CYS B 1 16 ? -3.291 0.427 -12.867 1 85.12 16 CYS B N 1
ATOM 1258 C CA . CYS B 1 16 ? -4.344 -0.1 -13.727 1 85.12 16 CYS B CA 1
ATOM 1259 C C . CYS B 1 16 ? -3.752 -0.846 -14.922 1 85.12 16 CYS B C 1
ATOM 1261 O O . CYS B 1 16 ? -4.289 -0.783 -16.031 1 85.12 16 CYS B O 1
ATOM 1263 N N . GLN B 1 17 ? -2.76 -1.437 -14.734 1 82.38 17 GLN B N 1
ATOM 1264 C CA . GLN B 1 17 ? -2.061 -2.146 -15.805 1 82.38 17 GLN B CA 1
ATOM 1265 C C . GLN B 1 17 ? -2.867 -3.35 -16.281 1 82.38 17 GLN B C 1
ATOM 1267 O O . GLN B 1 17 ? -3.508 -4.035 -15.484 1 82.38 17 GLN B O 1
ATOM 1272 N N . GLU B 1 18 ? -2.811 -3.512 -17.547 1 81.06 18 GLU B N 1
ATOM 1273 C CA . GLU B 1 18 ? -3.465 -4.668 -18.156 1 81.06 18 GLU B CA 1
ATOM 1274 C C . GLU B 1 18 ? -2.467 -5.52 -18.938 1 81.06 18 GLU B C 1
ATOM 1276 O O . GLU B 1 18 ? -1.472 -5.004 -19.453 1 81.06 18 GLU B O 1
ATOM 1281 N N . ALA B 1 19 ? -2.744 -6.84 -18.922 1 84.62 19 ALA B N 1
ATOM 1282 C CA . ALA B 1 19 ? -1.872 -7.754 -19.641 1 84.62 19 ALA B CA 1
ATOM 1283 C C . ALA B 1 19 ? -2.615 -9.031 -20.031 1 84.62 19 ALA B C 1
ATOM 1285 O O . ALA B 1 19 ? -3.723 -9.281 -19.547 1 84.62 19 ALA B O 1
ATOM 1286 N N . GLU B 1 20 ? -1.986 -9.805 -20.906 1 81.81 20 GLU B N 1
ATOM 1287 C CA . GLU B 1 20 ? -2.586 -11.039 -21.406 1 81.81 20 GLU B CA 1
ATOM 1288 C C . GLU B 1 20 ? -2.373 -12.188 -20.438 1 81.81 20 GLU B C 1
ATOM 1290 O O . GLU B 1 20 ? -3.043 -13.219 -20.531 1 81.81 20 GLU B O 1
ATOM 1295 N N . GLY B 1 21 ? -1.526 -12.031 -19.422 1 87.25 21 GLY B N 1
ATOM 1296 C CA . GLY B 1 21 ? -1.228 -13.062 -18.438 1 87.25 21 GLY B CA 1
ATOM 1297 C C . GLY B 1 21 ? -0.452 -12.539 -17.25 1 87.25 21 GLY B C 1
ATOM 1298 O O . GLY B 1 21 ? 0.044 -11.406 -17.266 1 87.25 21 GLY B O 1
ATOM 1299 N N . PRO B 1 22 ? -0.338 -13.438 -16.297 1 92.25 22 PRO B N 1
ATOM 1300 C CA . PRO B 1 22 ? 0.326 -13.008 -15.062 1 92.25 22 PRO B CA 1
ATOM 1301 C C . PRO B 1 22 ? 1.803 -12.68 -15.273 1 92.25 22 PRO B C 1
ATOM 1303 O O . PRO B 1 22 ? 2.32 -11.742 -14.664 1 92.25 22 PRO B O 1
ATOM 1306 N N . ARG B 1 23 ? 2.488 -13.406 -16.094 1 94.5 23 ARG B N 1
ATOM 1307 C CA . ARG B 1 23 ? 3.912 -13.18 -16.328 1 94.5 23 ARG B CA 1
ATOM 1308 C C . ARG B 1 23 ? 4.152 -11.852 -17.031 1 94.5 23 ARG B C 1
ATOM 1310 O O . ARG B 1 23 ? 5.047 -11.094 -16.656 1 94.5 23 ARG B O 1
ATOM 1317 N N . GLU B 1 24 ? 3.361 -11.609 -18.047 1 93.12 24 GLU B N 1
ATOM 1318 C CA . GLU B 1 24 ? 3.471 -10.336 -18.75 1 93.12 24 GLU B CA 1
ATOM 1319 C C . GLU B 1 24 ? 3.094 -9.172 -17.844 1 93.12 24 GLU B C 1
ATOM 1321 O O . GLU B 1 24 ? 3.75 -8.125 -17.859 1 93.12 24 GLU B O 1
ATOM 1326 N N . LEU B 1 25 ? 1.986 -9.352 -17.125 1 92.56 25 LEU B N 1
ATOM 1327 C CA . LEU B 1 25 ? 1.564 -8.336 -16.156 1 92.56 25 LEU B CA 1
ATOM 1328 C C . LEU B 1 25 ? 2.689 -8.008 -15.188 1 92.56 25 LEU B C 1
ATOM 1330 O O . LEU B 1 25 ? 3.021 -6.832 -14.984 1 92.56 25 LEU B O 1
ATOM 1334 N N . CYS B 1 26 ? 3.316 -9 -14.656 1 96.31 26 CYS B N 1
ATOM 1335 C CA . CYS B 1 26 ? 4.398 -8.836 -13.695 1 96.31 26 CYS B CA 1
ATOM 1336 C C . CYS B 1 26 ? 5.574 -8.094 -14.32 1 96.31 26 CYS B C 1
ATOM 1338 O O . CYS B 1 26 ? 6.156 -7.207 -13.695 1 96.31 26 CYS B O 1
ATOM 1340 N N . SER B 1 27 ? 5.969 -8.438 -15.477 1 96.81 27 SER B N 1
ATOM 1341 C CA . SER B 1 27 ? 7.082 -7.805 -16.172 1 96.81 27 SER B CA 1
ATOM 1342 C C . SER B 1 27 ? 6.828 -6.32 -16.406 1 96.81 27 SER B C 1
ATOM 1344 O O . SER B 1 27 ? 7.727 -5.496 -16.219 1 96.81 27 SER B O 1
ATOM 1346 N N . ARG B 1 28 ? 5.586 -6.02 -16.828 1 94.69 28 ARG B N 1
ATOM 1347 C CA . ARG B 1 28 ? 5.227 -4.625 -17.062 1 94.69 28 ARG B CA 1
ATOM 1348 C C . ARG B 1 28 ? 5.25 -3.826 -15.758 1 94.69 28 ARG B C 1
ATOM 1350 O O . ARG B 1 28 ? 5.734 -2.693 -15.727 1 94.69 28 ARG B O 1
ATOM 1357 N N . LEU B 1 29 ? 4.734 -4.418 -14.727 1 95.69 29 LEU B N 1
ATOM 1358 C CA . LEU B 1 29 ? 4.734 -3.758 -13.43 1 95.69 29 LEU B CA 1
ATOM 1359 C C . LEU B 1 29 ? 6.16 -3.529 -12.938 1 95.69 29 LEU B C 1
ATOM 1361 O O . LEU B 1 29 ? 6.461 -2.48 -12.359 1 95.69 29 LEU B O 1
ATOM 1365 N N . HIS B 1 30 ? 6.984 -4.527 -13.172 1 97.44 30 HIS B N 1
ATOM 1366 C CA . HIS B 1 30 ? 8.383 -4.406 -12.766 1 97.44 30 HIS B CA 1
ATOM 1367 C C . HIS B 1 30 ? 9.062 -3.244 -13.477 1 97.44 30 HIS B C 1
ATOM 1369 O O . HIS B 1 30 ? 9.773 -2.455 -12.852 1 97.44 30 HIS B O 1
ATOM 1375 N N . ARG B 1 31 ? 8.852 -3.188 -14.727 1 96.38 31 ARG B N 1
ATOM 1376 C CA . ARG B 1 31 ? 9.438 -2.109 -15.516 1 96.38 31 ARG B CA 1
ATOM 1377 C C . ARG B 1 31 ? 8.961 -0.748 -15.023 1 96.38 31 ARG B C 1
ATOM 1379 O O . ARG B 1 31 ? 9.766 0.164 -14.828 1 96.38 31 ARG B O 1
ATOM 1386 N N . LEU B 1 32 ? 7.66 -0.594 -14.828 1 94.19 32 LEU B N 1
ATOM 1387 C CA . LEU B 1 32 ? 7.09 0.663 -14.359 1 94.19 32 LEU B CA 1
ATOM 1388 C C . LEU B 1 32 ? 7.605 1.007 -12.961 1 94.19 32 LEU B C 1
ATOM 1390 O O . LEU B 1 32 ? 7.965 2.156 -12.695 1 94.19 32 LEU B O 1
ATOM 1394 N N . CYS B 1 33 ? 7.602 -0.017 -12.07 1 96.38 33 CYS B N 1
ATOM 1395 C CA . CYS B 1 33 ? 8.062 0.204 -10.703 1 96.38 33 CYS B CA 1
ATOM 1396 C C . CYS B 1 33 ? 9.523 0.642 -10.688 1 96.38 33 CYS B C 1
ATOM 1398 O O . CYS B 1 33 ? 9.906 1.53 -9.922 1 96.38 33 CYS B O 1
ATOM 1400 N N . ARG B 1 34 ? 10.344 0.041 -11.477 1 96.88 34 ARG B N 1
ATOM 1401 C CA . ARG B 1 34 ? 11.758 0.398 -11.562 1 96.88 34 ARG B CA 1
ATOM 1402 C C . ARG B 1 34 ? 11.93 1.835 -12.047 1 96.88 34 ARG B C 1
ATOM 1404 O O . ARG B 1 34 ? 12.805 2.557 -11.555 1 96.88 34 ARG B O 1
ATOM 1411 N N . GLN B 1 35 ? 11.125 2.258 -12.977 1 94.5 35 GLN B N 1
ATOM 1412 C CA . GLN B 1 35 ? 11.203 3.611 -13.523 1 94.5 35 GLN B CA 1
ATOM 1413 C C . GLN B 1 35 ? 10.812 4.648 -12.469 1 94.5 35 GLN B C 1
ATOM 1415 O O . GLN B 1 35 ? 11.32 5.77 -12.477 1 94.5 35 GLN B O 1
ATOM 1420 N N . ARG B 1 36 ? 9.938 4.223 -11.617 1 93.69 36 ARG B N 1
ATOM 1421 C CA . ARG B 1 36 ? 9.445 5.164 -10.617 1 93.69 36 ARG B CA 1
ATOM 1422 C C . ARG B 1 36 ? 10.375 5.215 -9.406 1 93.69 36 ARG B C 1
ATOM 1424 O O . ARG B 1 36 ? 10.727 6.297 -8.938 1 93.69 36 ARG B O 1
ATOM 1431 N N . LEU B 1 37 ? 10.82 4.059 -8.906 1 95.5 37 LEU B N 1
ATOM 1432 C CA . LEU B 1 37 ? 11.625 3.979 -7.688 1 95.5 37 LEU B CA 1
ATOM 1433 C C . LEU B 1 37 ? 13.102 4.176 -8 1 95.5 37 LEU B C 1
ATOM 1435 O O . LEU B 1 37 ? 13.883 4.57 -7.125 1 95.5 37 LEU B O 1
ATOM 1439 N N . ARG B 1 38 ? 13.508 3.852 -9.164 1 95.81 38 ARG B N 1
ATOM 1440 C CA . ARG B 1 38 ? 14.883 4.027 -9.617 1 95.81 38 ARG B CA 1
ATOM 1441 C C . ARG B 1 38 ? 15.875 3.549 -8.562 1 95.81 38 ARG B C 1
ATOM 1443 O O . ARG B 1 38 ? 16.688 4.328 -8.078 1 95.81 38 ARG B O 1
ATOM 1450 N N . PRO B 1 39 ? 15.945 2.258 -8.359 1 96.94 39 PRO B N 1
ATOM 1451 C CA . PRO B 1 39 ? 16.828 1.718 -7.32 1 96.94 39 PRO B CA 1
ATOM 1452 C C . PRO B 1 39 ? 18.297 2.08 -7.547 1 96.94 39 PRO B C 1
ATOM 1454 O O . PRO B 1 39 ? 19.062 2.152 -6.59 1 96.94 39 PRO B O 1
ATOM 1457 N N . GLU B 1 40 ? 18.734 2.346 -8.727 1 96.62 40 GLU B N 1
ATOM 1458 C CA . GLU B 1 40 ? 20.109 2.674 -9.039 1 96.62 40 GLU B CA 1
ATOM 1459 C C . GLU B 1 40 ? 20.469 4.078 -8.562 1 96.62 40 GLU B C 1
ATOM 1461 O O . GLU B 1 40 ? 21.641 4.387 -8.344 1 96.62 40 GLU B O 1
ATOM 1466 N N . ARG B 1 41 ? 19.516 4.953 -8.352 1 96.75 41 ARG B N 1
ATOM 1467 C CA . ARG B 1 41 ? 19.781 6.352 -8.016 1 96.75 41 ARG B CA 1
ATOM 1468 C C . ARG B 1 41 ? 19.188 6.703 -6.652 1 96.75 41 ARG B C 1
ATOM 1470 O O . ARG B 1 41 ? 19.578 7.699 -6.043 1 96.75 41 ARG B O 1
ATOM 1477 N N . SER B 1 42 ? 18.266 5.918 -6.168 1 97 42 SER B N 1
ATOM 1478 C CA . SER B 1 42 ? 17.547 6.219 -4.934 1 97 42 SER B CA 1
ATOM 1479 C C . SER B 1 42 ? 18.062 5.371 -3.773 1 97 42 SER B C 1
ATOM 1481 O O . SER B 1 42 ? 18.438 4.215 -3.967 1 97 42 SER B O 1
ATOM 1483 N N . SER B 1 43 ? 18.109 5.938 -2.617 1 97.44 43 SER B N 1
ATOM 1484 C CA . SER B 1 43 ? 18.359 5.156 -1.412 1 97.44 43 SER B CA 1
ATOM 1485 C C . SER B 1 43 ? 17.125 4.359 -0.999 1 97.44 43 SER B C 1
ATOM 1487 O O . SER B 1 43 ? 16.031 4.57 -1.534 1 97.44 43 SER B O 1
ATOM 1489 N N . LYS B 1 44 ? 17.297 3.469 -0.082 1 98.19 44 LYS B N 1
ATOM 1490 C CA . LYS B 1 44 ? 16.172 2.689 0.432 1 98.19 44 LYS B CA 1
ATOM 1491 C C . LYS B 1 44 ? 15.117 3.594 1.07 1 98.19 44 LYS B C 1
ATOM 1493 O O . LYS B 1 44 ? 13.922 3.35 0.937 1 98.19 44 LYS B O 1
ATOM 1498 N N . GLY B 1 45 ? 15.641 4.66 1.743 1 97.81 45 GLY B N 1
ATOM 1499 C CA . GLY B 1 45 ? 14.734 5.625 2.346 1 97.81 45 GLY B CA 1
ATOM 1500 C C . GLY B 1 45 ? 13.922 6.402 1.323 1 97.81 45 GLY B C 1
ATOM 1501 O O . GLY B 1 45 ? 12.75 6.691 1.543 1 97.81 45 GLY B O 1
ATOM 1502 N N . GLU B 1 46 ? 14.57 6.719 0.301 1 97.38 46 GLU B N 1
ATOM 1503 C CA . GLU B 1 46 ? 13.914 7.461 -0.77 1 97.38 46 GLU B CA 1
ATOM 1504 C C . GLU B 1 46 ? 12.859 6.602 -1.468 1 97.38 46 GLU B C 1
ATOM 1506 O O . GLU B 1 46 ? 11.805 7.102 -1.864 1 97.38 46 GLU B O 1
ATOM 1511 N N . MET B 1 47 ? 13.156 5.352 -1.658 1 98.06 47 MET B N 1
ATOM 1512 C CA . MET B 1 47 ? 12.18 4.434 -2.244 1 98.06 47 MET B CA 1
ATOM 1513 C C . MET B 1 47 ? 10.945 4.309 -1.36 1 98.06 47 MET B C 1
ATOM 1515 O O . MET B 1 47 ? 9.82 4.352 -1.854 1 98.06 47 MET B O 1
ATOM 1519 N N . LEU B 1 48 ? 11.234 4.164 -0.046 1 98.12 48 LEU B N 1
ATOM 1520 C CA . LEU B 1 48 ? 10.148 4.082 0.924 1 98.12 48 LEU B CA 1
ATOM 1521 C C . LEU B 1 48 ? 9.297 5.344 0.89 1 98.12 48 LEU B C 1
ATOM 1523 O O . LEU B 1 48 ? 8.062 5.266 0.878 1 98.12 48 LEU B O 1
ATOM 1527 N N . ASP B 1 49 ? 9.914 6.465 0.795 1 98.25 49 ASP B N 1
ATOM 1528 C CA . ASP B 1 49 ? 9.227 7.75 0.763 1 98.25 49 ASP B CA 1
ATOM 1529 C C . ASP B 1 49 ? 8.32 7.855 -0.465 1 98.25 49 ASP B C 1
ATOM 1531 O O . ASP B 1 49 ? 7.211 8.375 -0.38 1 98.25 49 ASP B O 1
ATOM 1535 N N . LEU B 1 50 ? 8.82 7.352 -1.594 1 96.38 50 LEU B N 1
ATOM 1536 C CA . LEU B 1 50 ? 8.055 7.422 -2.836 1 96.38 50 LEU B CA 1
ATOM 1537 C C . LEU B 1 50 ? 6.809 6.551 -2.758 1 96.38 50 LEU B C 1
ATOM 1539 O O . LEU B 1 50 ? 5.742 6.941 -3.236 1 96.38 50 LEU B O 1
ATOM 1543 N N . VAL B 1 51 ? 6.898 5.379 -2.15 1 96.81 51 VAL B N 1
ATOM 1544 C CA . VAL B 1 51 ? 5.758 4.484 -1.989 1 96.81 51 VAL B CA 1
ATOM 1545 C C . VAL B 1 51 ? 4.719 5.133 -1.074 1 96.81 51 VAL B C 1
ATOM 1547 O O . VAL B 1 51 ? 3.521 5.113 -1.37 1 96.81 51 VAL B O 1
ATOM 1550 N N . VAL B 1 52 ? 5.133 5.707 -0.005 1 97 52 VAL B N 1
ATOM 1551 C CA . VAL B 1 52 ? 4.258 6.367 0.957 1 97 52 VAL B CA 1
ATOM 1552 C C . VAL B 1 52 ? 3.592 7.574 0.303 1 97 52 VAL B C 1
ATOM 1554 O O . VAL B 1 52 ? 2.395 7.809 0.489 1 97 52 VAL B O 1
ATOM 1557 N N . LEU B 1 53 ? 4.398 8.305 -0.462 1 96.31 53 LEU B N 1
ATOM 1558 C CA . LEU B 1 53 ? 3.885 9.492 -1.142 1 96.31 53 LEU B CA 1
ATOM 1559 C C . LEU B 1 53 ? 2.732 9.125 -2.072 1 96.31 53 LEU B C 1
ATOM 1561 O O . LEU B 1 53 ? 1.688 9.773 -2.061 1 96.31 53 LEU B O 1
ATOM 1565 N N . GLU B 1 54 ? 2.9 8.102 -2.879 1 92.81 54 GLU B N 1
ATOM 1566 C CA . GLU B 1 54 ? 1.863 7.672 -3.812 1 92.81 54 GLU B CA 1
ATOM 1567 C C . GLU B 1 54 ? 0.599 7.246 -3.072 1 92.81 54 GLU B C 1
ATOM 1569 O O . GLU B 1 54 ? -0.513 7.57 -3.496 1 92.81 54 GLU B O 1
ATOM 1574 N N . GLN B 1 55 ? 0.805 6.547 -2.004 1 91 55 GLN B N 1
ATOM 1575 C CA . GLN B 1 55 ? -0.347 6.086 -1.237 1 91 55 GLN B CA 1
ATOM 1576 C C . GLN B 1 55 ? -1.039 7.246 -0.528 1 91 55 GLN B C 1
ATOM 1578 O O . GLN B 1 55 ? -2.266 7.266 -0.413 1 91 55 GLN B O 1
ATOM 1583 N N . LEU B 1 56 ? -0.315 8.164 0.003 1 93.81 56 LEU B N 1
ATOM 1584 C CA . LEU B 1 56 ? -0.861 9.359 0.634 1 93.81 56 LEU B CA 1
ATOM 1585 C C . LEU B 1 56 ? -1.742 10.141 -0.339 1 93.81 56 LEU B C 1
ATOM 1587 O O . LEU B 1 56 ? -2.871 10.5 -0.005 1 93.81 56 LEU B O 1
ATOM 1591 N N . LEU B 1 57 ? -1.228 10.312 -1.508 1 90.44 57 LEU B N 1
ATOM 1592 C CA . LEU B 1 57 ? -1.943 11.078 -2.525 1 90.44 57 LEU B CA 1
ATOM 1593 C C . LEU B 1 57 ? -3.219 10.352 -2.945 1 90.44 57 LEU B C 1
ATOM 1595 O O . LEU B 1 57 ? -4.223 10.992 -3.266 1 90.44 57 LEU B O 1
ATOM 1599 N N . ALA B 1 58 ? -3.154 9.07 -2.879 1 86 58 ALA B N 1
ATOM 1600 C CA . ALA B 1 58 ? -4.32 8.266 -3.244 1 86 58 ALA B CA 1
ATOM 1601 C C . ALA B 1 58 ? -5.41 8.367 -2.18 1 86 58 ALA B C 1
ATOM 1603 O O . ALA B 1 58 ? -6.594 8.203 -2.479 1 86 58 ALA B O 1
ATOM 1604 N N . LEU B 1 59 ? -5.082 8.625 -0.998 1 86.44 59 LEU B N 1
ATOM 1605 C CA . LEU B 1 59 ? -6.027 8.617 0.114 1 86.44 59 LEU B CA 1
ATOM 1606 C C . LEU B 1 59 ? -6.527 10.031 0.407 1 86.44 59 LEU B C 1
ATOM 1608 O O . LEU B 1 59 ? -7.539 10.203 1.088 1 86.44 59 LEU B O 1
ATOM 1612 N N . LEU B 1 60 ? -5.859 10.977 -0.071 1 88.19 60 LEU B N 1
ATOM 1613 C CA . LEU B 1 60 ? -6.285 12.359 0.112 1 88.19 60 LEU B CA 1
ATOM 1614 C C . LEU B 1 60 ? -7.547 12.648 -0.698 1 88.19 60 LEU B C 1
ATOM 1616 O O . LEU B 1 60 ? -7.75 12.062 -1.764 1 88.19 60 LEU B O 1
ATOM 1620 N N . PRO B 1 61 ? -8.359 13.586 -0.152 1 83.62 61 PRO B N 1
ATOM 1621 C CA . PRO B 1 61 ? -9.477 14.047 -0.975 1 83.62 61 PRO B CA 1
ATOM 1622 C C . PRO B 1 61 ? -9.039 14.516 -2.361 1 83.62 61 PRO B C 1
ATOM 1624 O O . PRO B 1 61 ? -7.98 15.141 -2.5 1 83.62 61 PRO B O 1
ATOM 1627 N N . ALA B 1 62 ? -9.812 14.367 -3.311 1 82.06 62 ALA B N 1
ATOM 1628 C CA . ALA B 1 62 ? -9.461 14.516 -4.719 1 82.06 62 ALA B CA 1
ATOM 1629 C C . ALA B 1 62 ? -8.93 15.914 -5.008 1 82.06 62 ALA B C 1
ATOM 1631 O O . ALA B 1 62 ? -7.91 16.078 -5.684 1 82.06 62 ALA B O 1
ATOM 1632 N N . GLU B 1 63 ? -9.664 16.875 -4.531 1 84 63 GLU B N 1
ATOM 1633 C CA . GLU B 1 63 ? -9.258 18.25 -4.801 1 84 63 GLU B CA 1
ATOM 1634 C C . GLU B 1 63 ? -7.902 18.562 -4.168 1 84 63 GLU B C 1
ATOM 1636 O O . GLU B 1 63 ? -7.078 19.266 -4.766 1 84 63 GLU B O 1
ATOM 1641 N N . MET B 1 64 ? -7.719 18.078 -2.963 1 90 64 MET B N 1
ATOM 1642 C CA . MET B 1 64 ? -6.457 18.266 -2.252 1 90 64 MET B CA 1
ATOM 1643 C C . MET B 1 64 ? -5.316 17.547 -2.951 1 90 64 MET B C 1
ATOM 1645 O O . MET B 1 64 ? -4.238 18.109 -3.145 1 90 64 MET B O 1
ATOM 1649 N N . ALA B 1 65 ? -5.57 16.375 -3.359 1 89.38 65 ALA B N 1
ATOM 1650 C CA . ALA B 1 65 ? -4.566 15.57 -4.051 1 89.38 65 ALA B CA 1
ATOM 1651 C C . ALA B 1 65 ? -4.16 16.219 -5.371 1 89.38 65 ALA B C 1
ATOM 1653 O O . ALA B 1 65 ? -2.977 16.234 -5.719 1 89.38 65 ALA B O 1
ATOM 1654 N N . SER B 1 66 ? -5.18 16.625 -6.066 1 88.62 66 SER B N 1
ATOM 1655 C CA . SER B 1 66 ? -4.906 17.312 -7.324 1 88.62 66 SER B CA 1
ATOM 1656 C C . SER B 1 66 ? -4.016 18.531 -7.105 1 88.62 66 SER B C 1
ATOM 1658 O O . SER B 1 66 ? -3.09 18.781 -7.883 1 88.62 66 SER B O 1
ATOM 1660 N N . TRP B 1 67 ? -4.262 19.312 -6.117 1 92.38 67 TRP B N 1
ATOM 1661 C CA . TRP B 1 67 ? -3.465 20.484 -5.762 1 92.38 67 TRP B CA 1
ATOM 1662 C C . TRP B 1 67 ? -2.027 20.094 -5.445 1 92.38 67 TRP B C 1
ATOM 1664 O O . TRP B 1 67 ? -1.084 20.719 -5.93 1 92.38 67 TRP B O 1
ATOM 1674 N N . VAL B 1 68 ? -1.876 19.109 -4.637 1 94.31 68 VAL B N 1
ATOM 1675 C CA . VAL B 1 68 ? -0.542 18.672 -4.234 1 94.31 68 VAL B CA 1
ATOM 1676 C C . VAL B 1 68 ? 0.24 18.203 -5.465 1 94.31 68 VAL B C 1
ATOM 1678 O O . VAL B 1 68 ? 1.428 18.516 -5.602 1 94.31 68 VAL B O 1
ATOM 1681 N N . ARG B 1 69 ? -0.403 17.516 -6.391 1 92.38 69 ARG B N 1
ATOM 1682 C CA . ARG B 1 69 ? 0.237 17.062 -7.621 1 92.38 69 ARG B CA 1
ATOM 1683 C C . ARG B 1 69 ? 0.629 18.25 -8.5 1 92.38 69 ARG B C 1
ATOM 1685 O O . ARG B 1 69 ? 1.724 18.266 -9.062 1 92.38 69 ARG B O 1
ATOM 1692 N N . GLU B 1 70 ? -0.271 19.141 -8.602 1 92.75 70 GLU B N 1
ATOM 1693 C CA . GLU B 1 70 ? -0.034 20.328 -9.43 1 92.75 70 GLU B CA 1
ATOM 1694 C C . GLU B 1 70 ? 1.135 21.141 -8.891 1 92.75 70 GLU B C 1
ATOM 1696 O O . GLU B 1 70 ? 1.877 21.75 -9.664 1 92.75 70 GLU B O 1
ATOM 1701 N N . CYS B 1 71 ? 1.296 21.203 -7.598 1 94.75 71 CYS B N 1
ATOM 1702 C CA . CYS B 1 71 ? 2.385 21.938 -6.969 1 94.75 71 CYS B CA 1
ATOM 1703 C C . CYS B 1 71 ? 3.697 21.172 -7.074 1 94.75 71 CYS B C 1
ATOM 1705 O O . CYS B 1 71 ? 4.766 21.719 -6.785 1 94.75 71 CYS B O 1
ATOM 1707 N N . GLY B 1 72 ? 3.67 19.922 -7.438 1 92.44 72 GLY B N 1
ATOM 1708 C CA . GLY B 1 72 ? 4.867 19.156 -7.758 1 92.44 72 GLY B CA 1
ATOM 1709 C C . GLY B 1 72 ? 5.551 18.578 -6.531 1 92.44 72 GLY B C 1
ATOM 1710 O O . GLY B 1 72 ? 6.781 18.562 -6.453 1 92.44 72 GLY B O 1
ATOM 1711 N N . ALA B 1 73 ? 4.82 18.109 -5.574 1 94.62 73 ALA B N 1
ATOM 1712 C CA . ALA B 1 73 ? 5.426 17.5 -4.398 1 94.62 73 ALA B CA 1
ATOM 1713 C C . ALA B 1 73 ? 6.242 16.266 -4.781 1 94.62 73 ALA B C 1
ATOM 1715 O O . ALA B 1 73 ? 5.758 15.391 -5.504 1 94.62 73 ALA B O 1
ATOM 1716 N N . GLU B 1 74 ? 7.48 16.281 -4.23 1 93.12 74 GLU B N 1
ATOM 1717 C CA . GLU B 1 74 ? 8.359 15.164 -4.566 1 93.12 74 GLU B CA 1
ATOM 1718 C C . GLU B 1 74 ? 8.688 14.328 -3.334 1 93.12 74 GLU B C 1
ATOM 1720 O O . GLU B 1 74 ? 9.352 13.289 -3.436 1 93.12 74 GLU B O 1
ATOM 1725 N N . SER B 1 75 ? 8.242 14.68 -2.23 1 96.5 75 SER B N 1
ATOM 1726 C CA . SER B 1 75 ? 8.469 13.969 -0.975 1 96.5 75 SER B CA 1
ATOM 1727 C C . SER B 1 75 ? 7.219 13.984 -0.098 1 96.5 75 SER B C 1
ATOM 1729 O O . SER B 1 75 ? 6.324 14.812 -0.298 1 96.5 75 SER B O 1
ATOM 1731 N N . CYS B 1 76 ? 7.203 13.156 0.831 1 97.75 76 CYS B N 1
ATOM 1732 C CA . CYS B 1 76 ? 6.09 13.109 1.772 1 97.75 76 CYS B CA 1
ATOM 1733 C C . CYS B 1 76 ? 5.992 14.398 2.57 1 97.75 76 CYS B C 1
ATOM 1735 O O . CYS B 1 76 ? 4.895 14.914 2.793 1 97.75 76 CYS B O 1
ATOM 1737 N N . SER B 1 77 ? 7.137 14.891 2.955 1 97.88 77 SER B N 1
ATOM 1738 C CA . SER B 1 77 ? 7.16 16.125 3.744 1 97.88 77 SER B CA 1
ATOM 1739 C C . SER B 1 77 ? 6.551 17.281 2.973 1 97.88 77 SER B C 1
ATOM 1741 O O . SER B 1 77 ? 5.77 18.062 3.525 1 97.88 77 SER B O 1
ATOM 1743 N N . GLN B 1 78 ? 6.84 17.391 1.751 1 97.88 78 GLN B N 1
ATOM 1744 C CA . GLN B 1 78 ? 6.301 18.438 0.899 1 97.88 78 GLN B CA 1
ATOM 1745 C C . GLN B 1 78 ? 4.801 18.25 0.679 1 97.88 78 GLN B C 1
ATOM 1747 O O . GLN B 1 78 ? 4.039 19.219 0.73 1 97.88 78 GLN B O 1
ATOM 1752 N N . ALA B 1 79 ? 4.418 17.031 0.461 1 97.62 79 ALA B N 1
ATOM 1753 C CA . ALA B 1 79 ? 3.008 16.734 0.221 1 97.62 79 ALA B CA 1
ATOM 1754 C C . ALA B 1 79 ? 2.158 17.094 1.438 1 97.62 79 ALA B C 1
ATOM 1756 O O . ALA B 1 79 ? 1.073 17.656 1.3 1 97.62 79 ALA B O 1
ATOM 1757 N N . VAL B 1 80 ? 2.641 16.797 2.574 1 96.81 80 VAL B N 1
ATOM 1758 C CA . VAL B 1 80 ? 1.932 17.094 3.816 1 96.81 80 VAL B CA 1
ATOM 1759 C C . VAL B 1 80 ? 1.805 18.609 3.998 1 96.81 80 VAL B C 1
ATOM 1761 O O . VAL B 1 80 ? 0.73 19.109 4.34 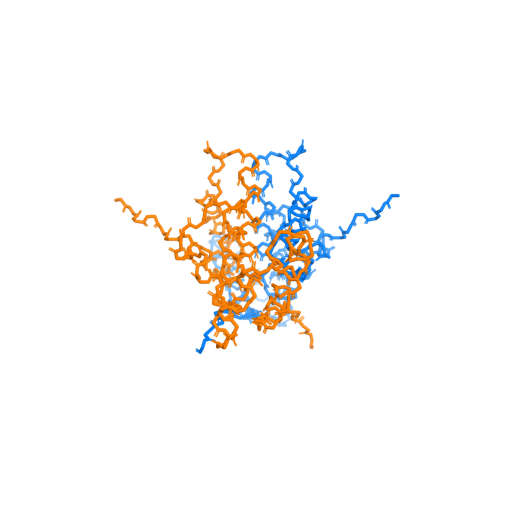1 96.81 80 VAL B O 1
ATOM 1764 N N . ALA B 1 81 ? 2.887 19.25 3.771 1 97.06 81 ALA B N 1
ATOM 1765 C CA . ALA B 1 81 ? 2.881 20.703 3.926 1 97.06 81 ALA B CA 1
ATOM 1766 C C . ALA B 1 81 ? 1.873 21.344 2.979 1 97.06 81 ALA B C 1
ATOM 1768 O O . ALA B 1 81 ? 1.129 22.25 3.375 1 97.06 81 ALA B O 1
ATOM 1769 N N . LEU B 1 82 ? 1.866 20.859 1.758 1 96.44 82 LEU B N 1
ATOM 1770 C CA . LEU B 1 82 ? 0.951 21.391 0.755 1 96.44 82 LEU B CA 1
ATOM 1771 C C . LEU B 1 82 ? -0.495 21.062 1.107 1 96.44 82 LEU B C 1
ATOM 1773 O O . LEU B 1 82 ? -1.386 21.906 0.953 1 96.44 82 LEU B O 1
ATOM 1777 N N . ALA B 1 83 ? -0.751 19.891 1.564 1 93.94 83 ALA B N 1
ATOM 1778 C CA . ALA B 1 83 ? -2.09 19.469 1.961 1 93.94 83 ALA B CA 1
ATOM 1779 C C . ALA B 1 83 ? -2.604 20.281 3.137 1 93.94 83 ALA B C 1
ATOM 1781 O O . ALA B 1 83 ? -3.762 20.719 3.148 1 93.94 83 ALA B O 1
ATOM 1782 N N . GLU B 1 84 ? -1.767 20.453 4.074 1 91.19 84 GLU B N 1
ATOM 1783 C CA . GLU B 1 84 ? -2.145 21.25 5.234 1 91.19 84 GLU B CA 1
ATOM 1784 C C . GLU B 1 84 ? -2.391 22.703 4.84 1 91.19 84 GLU B C 1
ATOM 1786 O O . GLU B 1 84 ? -3.291 23.359 5.375 1 91.19 84 GLU B O 1
ATOM 1791 N N . GLY B 1 85 ? -1.583 23.203 3.965 1 90.88 85 GLY B N 1
ATOM 1792 C CA . GLY B 1 85 ? -1.836 24.531 3.422 1 90.88 85 GLY B CA 1
ATOM 1793 C C . GLY B 1 85 ? -3.176 24.641 2.719 1 90.88 85 GLY B C 1
ATOM 1794 O O . GLY B 1 85 ? -3.867 25.656 2.846 1 90.88 85 GLY B O 1
ATOM 1795 N N . PHE B 1 86 ? -3.449 23.688 1.982 1 90.06 86 PHE B N 1
ATOM 1796 C CA . PHE B 1 86 ? -4.734 23.625 1.293 1 90.06 86 PHE B CA 1
ATOM 1797 C C . PHE B 1 86 ? -5.887 23.719 2.285 1 90.06 86 PHE B C 1
ATOM 1799 O O . PHE B 1 86 ? -6.855 24.438 2.053 1 90.06 86 PHE B O 1
ATOM 1806 N N . LEU B 1 87 ? -5.836 22.969 3.344 1 85 87 LEU B N 1
ATOM 1807 C CA . LEU B 1 87 ? -6.871 22.938 4.371 1 85 87 LEU B CA 1
ATOM 1808 C C . LEU B 1 87 ? -7.02 24.312 5.02 1 85 87 LEU B C 1
ATOM 1810 O O . LEU B 1 87 ? -8.141 24.75 5.301 1 85 87 LEU B O 1
ATOM 1814 N N . LEU B 1 88 ? -5.93 24.969 5.223 1 83.81 88 LEU B N 1
ATOM 1815 C CA . LEU B 1 88 ? -5.957 26.312 5.805 1 83.81 88 LEU B CA 1
ATOM 1816 C C . LEU B 1 88 ? -6.637 27.297 4.867 1 83.81 88 LEU B C 1
ATOM 1818 O O . LEU B 1 88 ? -7.398 28.156 5.312 1 83.81 88 LEU B O 1
ATOM 1822 N N . SER B 1 89 ? -6.375 27.109 3.617 1 83.94 89 SER B N 1
ATOM 1823 C CA . SER B 1 89 ? -6.98 28 2.631 1 83.94 89 SER B CA 1
ATOM 1824 C C . SER B 1 89 ? -8.484 27.781 2.537 1 83.94 89 SER B C 1
ATOM 1826 O O . SER B 1 89 ? -9.242 28.734 2.355 1 83.94 89 SER B O 1
ATOM 1828 N N . GLN B 1 90 ? -8.938 26.641 2.598 1 78 90 GLN B N 1
ATOM 1829 C CA . GLN B 1 90 ? -10.359 26.312 2.541 1 78 90 GLN B CA 1
ATOM 1830 C C . GLN B 1 90 ? -11.094 26.844 3.77 1 78 90 GLN B C 1
ATOM 1832 O O . GLN B 1 90 ? -12.242 27.281 3.67 1 78 90 GLN B O 1
ATOM 1837 N N . ALA B 1 91 ? -10.477 26.703 4.844 1 73.62 91 ALA B N 1
ATOM 1838 C CA . ALA B 1 91 ? -11.062 27.203 6.082 1 73.62 91 ALA B CA 1
ATOM 1839 C C . ALA B 1 91 ? -11.258 28.719 6.023 1 73.62 91 ALA B C 1
ATOM 1841 O O . ALA B 1 91 ? -12.242 29.25 6.539 1 73.62 91 ALA B O 1
ATOM 1842 N N . GLN B 1 92 ? -10.336 29.328 5.402 1 75.12 92 GLN B N 1
ATOM 1843 C CA . GLN B 1 92 ? -10.406 30.781 5.281 1 75.12 92 GLN B CA 1
ATOM 1844 C C . GLN B 1 92 ? -11.5 31.203 4.305 1 75.12 92 GLN B C 1
ATOM 1846 O O . GLN B 1 92 ? -12.125 32.25 4.477 1 75.12 92 GLN B O 1
ATOM 1851 N N . ARG B 1 93 ? -11.773 30.375 3.35 1 73.94 93 ARG B N 1
ATOM 1852 C CA . ARG B 1 93 ? -12.797 30.672 2.359 1 73.94 93 ARG B CA 1
ATOM 1853 C C . ARG B 1 93 ? -14.195 30.453 2.934 1 73.94 93 ARG B C 1
ATOM 1855 O O . ARG B 1 93 ? -15.148 31.141 2.541 1 73.94 93 ARG B O 1
ATOM 1862 N N . GLU B 1 94 ? -14.453 29.422 3.518 1 63.28 94 GLU B N 1
ATOM 1863 C CA . GLU B 1 94 ? -15.766 29.109 4.082 1 63.28 94 GLU B CA 1
ATOM 1864 C C . GLU B 1 94 ? -16.125 30.078 5.211 1 63.28 94 GLU B C 1
ATOM 1866 O O . GLU B 1 94 ? -17.281 30.172 5.613 1 63.28 94 GLU B O 1
ATOM 1871 N N . GLU B 1 95 ? -15.219 30.719 5.918 1 56.78 95 GLU B N 1
ATOM 1872 C CA . GLU B 1 95 ? -15.547 31.734 6.922 1 56.78 95 GLU B CA 1
ATOM 1873 C C . GLU B 1 95 ? -15.758 33.094 6.281 1 56.78 95 GLU B C 1
ATOM 1875 O O . GLU B 1 95 ? -14.797 33.844 6.074 1 56.78 95 GLU B O 1
ATOM 1880 N N . PRO B 1 96 ? -16.797 33.438 5.453 1 53.47 96 PRO B N 1
ATOM 1881 C CA . PRO B 1 96 ? -16.969 34.781 4.91 1 53.47 96 PRO B CA 1
ATOM 1882 C C . PRO B 1 96 ? -16.438 35.875 5.852 1 53.47 96 PRO B C 1
ATOM 1884 O O . PRO B 1 96 ? -15.82 36.844 5.402 1 53.47 96 PRO B O 1
ATOM 1887 N N . GLY B 1 97 ? -17.25 36.219 6.973 1 46.03 97 GLY B N 1
ATOM 1888 C CA . GLY B 1 97 ? -17.219 37.344 7.891 1 46.03 97 GLY B CA 1
ATOM 1889 C C . GLY B 1 97 ? -15.984 37.344 8.781 1 46.03 97 GLY B C 1
ATOM 1890 O O . GLY B 1 97 ? -15.719 38.312 9.477 1 46.03 97 GLY B O 1
ATOM 1891 N N . LYS B 1 98 ? -15.43 36.219 9.297 1 46.5 98 LYS B N 1
ATOM 1892 C CA . LYS B 1 98 ? -14.336 36.312 10.258 1 46.5 98 LYS B CA 1
ATOM 1893 C C . LYS B 1 98 ? -13 36.531 9.555 1 46.5 98 LYS B C 1
ATOM 1895 O O . LYS B 1 98 ? -12.195 35.625 9.422 1 46.5 98 LYS B O 1
ATOM 1900 N N . GLY B 1 99 ? -12.781 37.031 8.484 1 40.5 99 GLY B N 1
ATOM 1901 C CA . GLY B 1 99 ? -11.469 37.562 8.164 1 40.5 99 GLY B CA 1
ATOM 1902 C C . GLY B 1 99 ? -10.812 38.25 9.344 1 40.5 99 GLY B C 1
ATOM 1903 O O . GLY B 1 99 ? -9.594 38.156 9.539 1 40.5 99 GLY B O 1
ATOM 1904 N N . GLN B 1 100 ? -11.328 39.656 9.969 1 36.25 100 GLN B N 1
ATOM 1905 C CA . GLN B 1 100 ? -11.109 40.844 10.781 1 36.25 100 GLN B CA 1
ATOM 1906 C C . GLN B 1 100 ? -10.969 40.5 12.258 1 36.25 100 GLN B C 1
ATOM 1908 O O . GLN B 1 100 ? -10.258 41.156 13 1 36.25 100 GLN B O 1
ATOM 1913 N N . GLU B 1 101 ? -12.008 40 12.992 1 36.53 101 GLU B N 1
ATOM 1914 C CA . GLU B 1 101 ? -11.906 39.969 14.445 1 36.53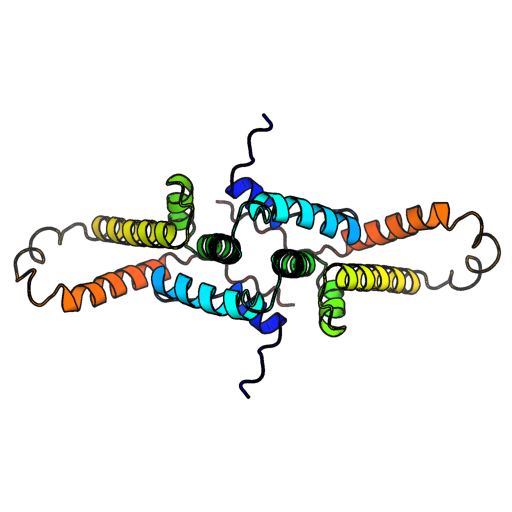 101 GLU B CA 1
ATOM 1915 C C . GLU B 1 101 ? -10.898 38.938 14.906 1 36.53 101 GLU B C 1
ATOM 1917 O O . GLU B 1 101 ? -10.305 39.062 15.984 1 36.53 101 GLU B O 1
ATOM 1922 N N . LEU B 1 102 ? -10.852 37.812 14.359 1 39.34 102 LEU B N 1
ATOM 1923 C CA . LEU B 1 102 ? -9.984 36.812 14.984 1 39.34 102 LEU B CA 1
ATOM 1924 C C . LEU B 1 102 ? -8.531 37.031 14.578 1 39.34 102 LEU B C 1
ATOM 1926 O O . LEU B 1 102 ? -7.645 36.281 14.977 1 39.34 102 LEU B O 1
ATOM 1930 N N . PHE B 1 103 ? -8.078 37.969 13.641 1 37.03 103 PHE B N 1
ATOM 1931 C CA . PHE B 1 103 ? -6.68 38.344 13.438 1 37.03 103 PHE B CA 1
ATOM 1932 C C . PHE B 1 103 ? -6.102 38.969 14.695 1 37.03 103 PHE B C 1
ATOM 1934 O O . PHE B 1 103 ? -4.887 38.969 14.898 1 37.03 103 PHE B O 1
ATOM 1941 N N . THR B 1 104 ? -6.625 40.094 15.305 1 35.5 104 THR B N 1
ATOM 1942 C CA . THR B 1 104 ? -6.082 41.031 16.281 1 35.5 104 THR B CA 1
ATOM 1943 C C . THR B 1 104 ? -5.789 40.344 17.609 1 35.5 104 THR B C 1
ATOM 1945 O O . THR B 1 104 ? -4.773 40.625 18.25 1 35.5 104 THR B O 1
ATOM 1948 N N . GLU B 1 105 ? -6.816 40.25 18.562 1 36.72 105 GLU B N 1
ATOM 1949 C CA . GLU B 1 105 ? -6.531 39.969 19.969 1 36.72 105 GLU B CA 1
ATOM 1950 C C . GLU B 1 105 ? -5.836 38.625 20.141 1 36.72 105 GLU B C 1
ATOM 1952 O O . GLU B 1 105 ? -4.859 38.5 20.875 1 36.72 105 GLU B O 1
ATOM 1957 N N . GLU B 1 106 ? -6.566 37.406 20.047 1 38.94 106 GLU B N 1
ATOM 1958 C CA . GLU B 1 106 ? -6.105 36.125 20.531 1 38.94 106 GLU B CA 1
ATOM 1959 C C . GLU B 1 106 ? -5.141 35.469 19.531 1 38.94 106 GLU B C 1
ATOM 1961 O O . GLU B 1 106 ? -5.555 34.656 18.703 1 38.94 106 GLU B O 1
ATOM 1966 N N . ILE B 1 107 ? -4.461 35.938 18.656 1 38.66 107 ILE B N 1
ATOM 1967 C CA . ILE B 1 107 ? -3.389 35.406 17.812 1 38.66 107 ILE B CA 1
ATOM 1968 C C . ILE B 1 107 ? -2.369 34.688 18.688 1 38.66 107 ILE B C 1
ATOM 1970 O O . ILE B 1 107 ? -1.753 33.688 18.234 1 38.66 107 ILE B O 1
ATOM 1974 N N . SER B 1 108 ? -1.717 35.25 19.734 1 36.88 108 SER B N 1
ATOM 1975 C CA . SER B 1 108 ? -0.628 34.969 20.656 1 36.88 108 SER B CA 1
ATOM 1976 C C . SER B 1 108 ? -0.91 33.688 21.453 1 36.88 108 SER B C 1
ATOM 1978 O O . SER B 1 108 ? -0.003 32.875 21.688 1 36.88 108 SER B O 1
ATOM 1980 N N . ALA B 1 109 ? -1.751 33.625 22.516 1 35.72 109 ALA B N 1
ATOM 1981 C CA . ALA B 1 109 ? -2.08 32.562 23.453 1 35.72 109 ALA B CA 1
ATOM 1982 C C . ALA B 1 109 ? -2.736 31.391 22.75 1 35.72 109 ALA B C 1
ATOM 1984 O O . ALA B 1 109 ? -2.709 30.25 23.25 1 35.72 109 ALA B O 1
ATOM 1985 N N . GLU B 1 110 ? -3.662 31.344 21.594 1 38.25 110 GLU B N 1
ATOM 1986 C CA . GLU B 1 110 ? -4.488 30.453 20.797 1 38.25 110 GLU B CA 1
ATOM 1987 C C . GLU B 1 110 ? -3.666 29.766 19.703 1 38.25 110 GLU B C 1
ATOM 1989 O O . GLU B 1 110 ? -4.215 29.078 18.859 1 38.25 110 GLU B O 1
ATOM 1994 N N . LEU B 1 111 ? -2.666 29.844 19.266 1 40.06 111 LEU B N 1
ATOM 1995 C CA . LEU B 1 111 ? -1.601 29.203 18.5 1 40.06 111 LEU B CA 1
ATOM 1996 C C . LEU B 1 111 ? -1.285 27.828 19.078 1 40.06 111 LEU B C 1
ATOM 1998 O O . LEU B 1 111 ? -0.967 26.891 18.328 1 40.06 111 LEU B O 1
ATOM 2002 N N . ARG B 1 112 ? -0.983 27.75 20.25 1 39 112 ARG B N 1
ATOM 2003 C CA . ARG B 1 112 ? -0.952 26.484 21 1 39 112 ARG B CA 1
ATOM 2004 C C . ARG B 1 112 ? -2.301 25.781 20.938 1 39 112 ARG B C 1
ATOM 2006 O O . ARG B 1 112 ? -2.359 24.547 20.828 1 39 112 ARG B O 1
ATOM 2013 N N . GLY B 1 113 ? -3.541 26.375 21.047 1 38.28 113 GLY B N 1
ATOM 2014 C CA . GLY B 1 113 ? -4.945 26.016 20.891 1 38.28 113 GLY B CA 1
ATOM 2015 C C . GLY B 1 113 ? -5.387 25.938 19.453 1 38.28 113 GLY B C 1
ATOM 2016 O O . GLY B 1 113 ? -6.523 25.562 19.156 1 38.28 113 GLY B O 1
ATOM 2017 N N . ARG B 1 114 ? -5.016 26.547 18.406 1 42.19 114 ARG B N 1
ATOM 2018 C CA . ARG B 1 114 ? -5.066 26.625 16.953 1 42.19 114 ARG B CA 1
ATOM 2019 C C . ARG B 1 114 ? -4.473 25.375 16.312 1 42.19 114 ARG B C 1
ATOM 2021 O O . ARG B 1 114 ? -4.91 24.953 15.242 1 42.19 114 ARG B O 1
ATOM 2028 N N . ARG B 1 115 ? -3.35 25.188 16.672 1 44.75 115 ARG B N 1
ATOM 2029 C CA . ARG B 1 115 ? -2.881 23.875 16.25 1 44.75 115 ARG B CA 1
ATOM 2030 C C . ARG B 1 115 ? -3.967 22.828 16.453 1 44.75 115 ARG B C 1
ATOM 2032 O O . ARG B 1 115 ? -4.156 21.953 15.594 1 44.75 115 ARG B O 1
ATOM 2039 N N . ASP B 1 116 ? -4.504 23.031 17.703 1 49.91 116 ASP B N 1
ATOM 2040 C CA . ASP B 1 116 ? -5.586 22.094 18 1 49.91 116 ASP B CA 1
ATOM 2041 C C . ASP B 1 116 ? -6.785 22.344 17.094 1 49.91 116 ASP B C 1
ATOM 2043 O O . ASP B 1 116 ? -7.473 21.406 16.703 1 49.91 116 ASP B O 1
ATOM 2047 N N . ARG B 1 117 ? -7.094 23.672 16.891 1 50.41 117 ARG B N 1
ATOM 2048 C CA . ARG B 1 117 ? -8.258 23.969 16.062 1 50.41 117 ARG B CA 1
ATOM 2049 C C . ARG B 1 117 ? -7.961 23.703 14.594 1 50.41 117 ARG B C 1
ATOM 2051 O O . ARG B 1 117 ? -8.828 23.219 13.859 1 50.41 117 ARG B O 1
ATOM 2058 N N . SER B 1 118 ? -6.781 24.234 14.234 1 51.69 118 SER B N 1
ATOM 2059 C CA . SER B 1 118 ? -6.367 23.953 12.867 1 51.69 118 SER B CA 1
ATOM 2060 C C . SER B 1 118 ? -6.348 22.438 12.609 1 51.69 118 SER B C 1
ATOM 2062 O O . SER B 1 118 ? -6.773 21.984 11.539 1 51.69 118 SER B O 1
ATOM 2064 N N . SER B 1 119 ? -5.828 21.828 13.648 1 57.72 119 SER B N 1
ATOM 2065 C CA . SER B 1 119 ? -5.898 20.375 13.539 1 57.72 119 SER B CA 1
ATOM 2066 C C . SER B 1 119 ? -7.344 19.891 13.453 1 57.72 119 SER B C 1
ATOM 2068 O O . SER B 1 119 ? -7.66 19 12.664 1 57.72 119 SER B O 1
ATOM 2070 N N . SER B 1 120 ? -8.195 20.672 14.328 1 60.25 120 SER B N 1
ATOM 2071 C CA . SER B 1 120 ? -9.609 20.297 14.32 1 60.25 120 SER B CA 1
ATOM 2072 C C . SER B 1 120 ? -10.266 20.641 12.984 1 60.25 120 SER B C 1
ATOM 2074 O O . SER B 1 120 ? -11.047 19.844 12.453 1 60.25 120 SER B O 1
ATOM 2076 N N . ILE B 1 121 ? -9.969 21.859 12.586 1 58.22 121 ILE B N 1
ATOM 2077 C CA . ILE B 1 121 ? -10.57 22.266 11.32 1 58.22 121 ILE B CA 1
ATOM 2078 C C . ILE B 1 121 ? -10.047 21.391 10.188 1 58.22 121 ILE B C 1
ATOM 2080 O O . ILE B 1 121 ? -10.82 20.922 9.352 1 58.22 121 ILE B O 1
ATOM 2084 N N . GLN B 1 122 ? -8.812 21.297 10.273 1 59.12 122 GLN B N 1
ATOM 2085 C CA . GLN B 1 122 ? -8.227 20.453 9.234 1 59.12 122 GLN B CA 1
ATOM 2086 C C . GLN B 1 122 ? -8.805 19.031 9.281 1 59.12 122 GLN B C 1
ATOM 2088 O O . GLN B 1 122 ? -9.094 18.438 8.234 1 59.12 122 GLN B O 1
ATOM 2093 N N . GLU B 1 123 ? -8.852 18.656 10.422 1 63.78 123 GLU B N 1
ATOM 2094 C CA . GLU B 1 123 ? -9.43 17.328 10.594 1 63.78 123 GLU B CA 1
ATOM 2095 C C . GLU B 1 123 ? -10.852 17.281 10.055 1 63.78 123 GLU B C 1
ATOM 2097 O O . GLU B 1 123 ? -11.234 16.312 9.383 1 63.78 123 GLU B O 1
ATOM 2102 N N . LEU B 1 124 ? -11.602 18.266 10.5 1 59.88 124 LEU B N 1
ATOM 2103 C CA . LEU B 1 124 ? -12.977 18.344 10.031 1 59.88 124 LEU B CA 1
ATOM 2104 C C . LEU B 1 124 ? -13.031 18.406 8.508 1 59.88 124 LEU B C 1
ATOM 2106 O O . LEU B 1 124 ? -13.852 17.719 7.887 1 59.88 124 LEU B O 1
ATOM 2110 N N . PHE B 1 125 ? -12.156 19.125 8.094 1 61.25 125 PHE B N 1
ATOM 2111 C CA . PHE B 1 125 ? -12.203 19.297 6.652 1 61.25 125 PHE B CA 1
ATOM 2112 C C . PHE B 1 125 ? -11.617 18.078 5.938 1 61.25 125 PHE B C 1
ATOM 2114 O O . PHE B 1 125 ? -12.094 17.688 4.871 1 61.25 125 PHE B O 1
ATOM 2121 N N . PHE B 1 126 ? -10.641 17.609 6.602 1 68.44 126 PHE B N 1
ATOM 2122 C CA . PHE B 1 126 ? -10.094 16.391 6.02 1 68.44 126 PHE B CA 1
ATOM 2123 C C . PHE B 1 126 ? -11.156 15.305 5.961 1 68.44 126 PHE B C 1
ATOM 2125 O O . PHE B 1 126 ? -11.266 14.594 4.961 1 68.44 126 PHE B O 1
ATOM 2132 N N . ARG B 1 127 ? -11.906 15.211 6.965 1 62.38 127 ARG B N 1
ATOM 2133 C CA . ARG B 1 127 ? -12.969 14.211 7.02 1 62.38 127 ARG B CA 1
ATOM 2134 C C . ARG B 1 127 ? -14.102 14.57 6.059 1 62.38 127 ARG B C 1
ATOM 2136 O O . ARG B 1 127 ? -14.68 13.688 5.422 1 62.38 127 ARG B O 1
ATOM 2143 N N . LYS B 1 128 ? -14.422 15.758 6.102 1 57.16 128 LYS B N 1
ATOM 2144 C CA . LYS B 1 128 ? -15.516 16.203 5.238 1 57.16 128 LYS B CA 1
ATOM 2145 C C . LYS B 1 128 ? -15.172 15.992 3.766 1 57.16 128 LYS B C 1
ATOM 2147 O O . LYS B 1 128 ? -16.047 15.711 2.953 1 57.16 128 LYS B O 1
ATOM 2152 N N . THR B 1 129 ? -14.102 16.25 3.43 1 51.88 129 THR B N 1
ATOM 2153 C CA . THR B 1 129 ? -13.703 16.203 2.027 1 51.88 129 THR B CA 1
ATOM 2154 C C . THR B 1 129 ? -13.359 14.766 1.62 1 51.88 129 THR B C 1
ATOM 2156 O O . THR B 1 129 ? -13.164 14.484 0.436 1 51.88 129 THR B O 1
ATOM 2159 N N . GLN B 1 130 ? -13.133 13.984 2.635 1 53.09 130 GLN B N 1
ATOM 2160 C CA . GLN B 1 130 ? -12.758 12.609 2.316 1 53.09 130 GLN B CA 1
ATOM 2161 C C . GLN B 1 130 ? -13.867 11.906 1.535 1 53.09 130 GLN B C 1
ATOM 2163 O O . GLN B 1 130 ? -14.781 11.328 2.127 1 53.09 130 GLN B O 1
ATOM 2168 N N . VAL B 1 131 ? -14.523 12.617 0.651 1 46.22 131 VAL B N 1
ATOM 2169 C CA . VAL B 1 131 ? -15.312 11.781 -0.243 1 46.22 131 VAL B CA 1
ATOM 2170 C C . VAL B 1 131 ? -14.422 10.711 -0.87 1 46.22 131 VAL B C 1
ATOM 2172 O O . VAL B 1 131 ? -13.688 10.984 -1.821 1 46.22 131 VAL B O 1
ATOM 2175 N N . TRP B 1 132 ? -13.547 10.219 -0.083 1 46.59 132 TRP B N 1
ATOM 2176 C CA . TRP B 1 132 ? -12.57 9.25 -0.57 1 46.59 132 TRP B CA 1
ATOM 2177 C C . TRP B 1 132 ? -13.266 8.055 -1.221 1 46.59 132 TRP B C 1
ATOM 2179 O O . TRP B 1 132 ? -14.258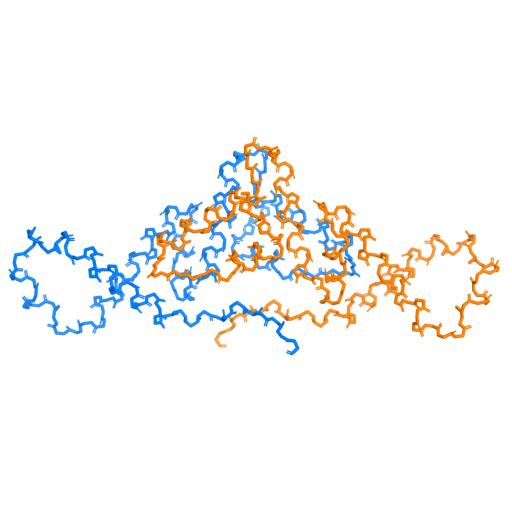 7.547 -0.7 1 46.59 132 TRP B O 1
ATOM 2189 N N . PRO B 1 133 ? -13.297 7.82 -2.404 1 43.56 133 PRO B N 1
ATOM 2190 C CA . PRO B 1 133 ? -13.805 6.496 -2.779 1 43.56 133 PRO B CA 1
ATOM 2191 C C . PRO B 1 133 ? -13.391 5.406 -1.795 1 43.56 133 PRO B C 1
ATOM 2193 O O . PRO B 1 133 ? -12.266 5.414 -1.291 1 43.56 133 PRO B O 1
ATOM 2196 N N . PRO B 1 134 ? -14.359 4.898 -0.896 1 42.75 134 PRO B N 1
ATOM 2197 C CA . PRO B 1 134 ? -14.141 3.805 0.055 1 42.75 134 PRO B CA 1
ATOM 2198 C C . PRO B 1 134 ? -13.07 2.82 -0.412 1 42.75 134 PRO B C 1
ATOM 2200 O O . PRO B 1 134 ? -12.828 2.693 -1.614 1 42.75 134 PRO B O 1
ATOM 2203 N N . CYS B 1 135 ? -11.984 2.65 0.448 1 48.78 135 CYS B N 1
ATOM 2204 C CA . CYS B 1 135 ? -11.156 1.477 0.209 1 48.78 135 CYS B CA 1
ATOM 2205 C C . CYS B 1 135 ? -11.961 0.358 -0.437 1 48.78 135 CYS B C 1
ATOM 2207 O O . CYS B 1 135 ? -13 -0.043 0.087 1 48.78 135 CYS B O 1
ATOM 2209 N N . GLN B 1 136 ? -12.523 0.366 -1.563 1 41.34 136 GLN B N 1
ATOM 2210 C CA . GLN B 1 136 ? -13.312 -0.671 -2.215 1 41.34 136 GLN B CA 1
ATOM 2211 C C . GLN B 1 136 ? -12.992 -2.051 -1.646 1 41.34 136 GLN B C 1
ATOM 2213 O O . GLN B 1 136 ? -11.922 -2.602 -1.915 1 41.34 136 GLN B O 1
ATOM 2218 N N . MET B 1 137 ? -13.172 -2.361 -0.435 1 37.75 137 MET B N 1
ATOM 2219 C CA . MET B 1 137 ? -13.438 -3.744 -0.047 1 37.75 137 MET B CA 1
ATOM 2220 C C . MET B 1 137 ? -14.195 -4.48 -1.146 1 37.75 137 MET B C 1
ATOM 2222 O O . MET B 1 137 ? -15.297 -4.086 -1.514 1 37.75 137 MET B O 1
ATOM 2226 N N . MET B 1 138 ? -13.68 -4.949 -2.236 1 33.12 138 MET B N 1
ATOM 2227 C CA . MET B 1 138 ? -14.406 -5.891 -3.082 1 33.12 138 MET B CA 1
ATOM 2228 C C . MET B 1 138 ? -15.07 -6.977 -2.242 1 33.12 138 MET B C 1
ATOM 2230 O O . MET B 1 138 ? -14.383 -7.777 -1.602 1 33.12 138 MET B O 1
ATOM 2234 N N . PHE B 1 139 ? -16.188 -6.777 -1.403 1 25.31 139 PHE B N 1
ATOM 2235 C CA . PHE B 1 139 ? -17.109 -7.844 -1.034 1 25.31 139 PHE B CA 1
ATOM 2236 C C . PHE B 1 139 ? -17.453 -8.711 -2.242 1 25.31 139 PHE B C 1
ATOM 2238 O O . PHE B 1 139 ? -17.406 -8.242 -3.381 1 25.31 139 PHE B O 1
ATOM 2245 N N . LEU B 1 140 ? -17.984 -9.992 -1.917 1 22.72 140 LEU B N 1
ATOM 2246 C CA . LEU B 1 140 ? -19.172 -10.75 -2.293 1 22.72 140 LEU B CA 1
ATOM 2247 C C . LEU B 1 140 ? -20.406 -9.852 -2.305 1 22.72 140 LEU B C 1
ATOM 2249 O O . LEU B 1 140 ? -20.578 -9.023 -1.407 1 22.72 140 LEU B O 1
#

Nearest PDB structures (foldseek):
  3lhr-assembly1_A  TM=8.066E-01  e=1.214E-04  Homo sapiens
  4e6s-assembly1_A-2  TM=8.198E-01  e=3.069E-03  Mus musculus
  2fi2-assembly1_B  TM=6.764E-01  e=1.210E-03  Homo sapiens
  4bhx-assembly1_A  TM=7.673E-01  e=6.252E-03  Homo sapiens
  3lhr-assembly1_A  TM=8.070E-01  e=7.033E-05  Homo sapiens

Organism: Crotalus adamanteus (NCBI:txid8729)

Solvent-accessible surface area (backbone atoms only — not comparable to full-atom values): 15828 Å² total; per-residue (Å²): 125,80,72,73,68,52,69,65,57,47,49,49,49,57,70,48,61,79,60,58,36,61,62,56,36,46,51,52,38,45,53,51,49,45,70,72,45,32,65,92,80,38,51,64,68,52,35,52,38,50,55,39,35,56,49,48,47,68,59,37,23,62,71,53,29,51,51,30,57,73,73,57,55,85,44,46,69,50,35,33,53,44,42,53,49,49,44,53,53,50,52,58,60,73,44,76,78,71,67,69,66,77,65,62,68,70,77,76,79,44,57,78,54,32,57,54,41,51,46,43,49,32,18,48,46,46,56,66,46,42,67,40,80,65,62,72,71,81,70,132,126,80,71,73,66,52,68,66,57,48,48,49,48,60,70,46,60,79,60,59,34,62,63,57,35,46,51,53,37,46,53,52,49,44,69,71,46,31,65,92,82,36,51,64,67,52,36,51,38,52,56,38,35,56,49,47,47,67,58,36,23,62,71,53,28,51,49,31,56,72,73,58,53,86,43,46,70,50,35,33,53,44,43,52,50,51,44,54,51,50,55,57,61,74,40,76,83,64,69,70,69,68,61,69,76,67,50,80,80,40,51,77,56,30,54,53,40,47,45,43,48,32,19,48,46,45,56,66,47,40,68,42,77,66,62,72,71,82,72,134

Radius of gyration: 23.54 Å; Cα contacts (8 Å, |Δi|>4): 262; chains: 2; bounding box: 39×80×56 Å